Protein AF-A0A925WRN3-F1 (afdb_monomer)

Foldseek 3Di:
DDDPPPQPQAFPVGRPAGFPAAAPPPRGGHHPVQWDADPNGTHGVVVVVVVVVVVVVVVVVPPPDPDDDDDDDDDDDDCPDPPPPDPPVPCPVVVLVVVLVVVLVVLVVVLVVVCVVVCVPPVDDPPVSLVVSLVVSLVSQCVSSVNPPSPVSSVVSVVVSVVVVVVVVVVV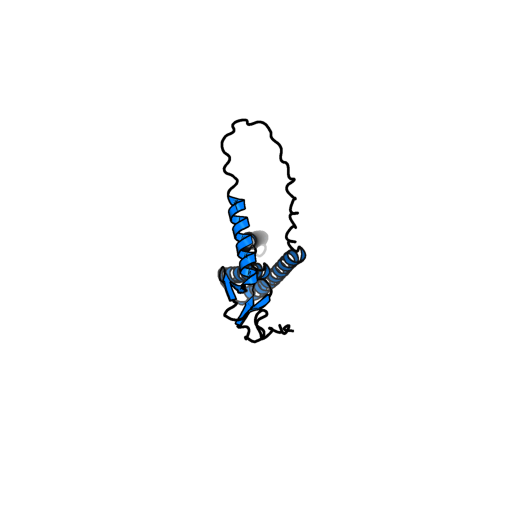VVVVVVVVVVVVVVVVVVVVVVVPPDPPPD

Solvent-accessible surface area (backbone atoms only — not comparable to full-atom values): 12293 Å² total; per-residue (Å²): 135,82,78,80,76,79,72,59,63,34,8,76,90,40,76,94,36,61,34,74,47,55,14,77,82,80,63,50,29,23,23,76,88,42,45,43,77,56,97,89,39,50,28,32,60,74,56,50,56,56,52,51,54,51,53,54,51,53,62,63,63,72,69,79,82,77,83,76,86,89,75,95,74,84,86,81,89,80,86,73,75,77,77,75,71,71,81,68,67,72,72,72,48,62,68,59,56,51,50,52,51,53,52,50,51,52,51,49,53,53,50,53,55,51,45,60,63,48,54,79,73,61,80,65,72,69,66,62,57,54,52,51,52,51,50,53,52,51,52,50,51,48,65,69,52,72,74,69,63,52,68,63,56,49,49,53,51,51,51,49,53,50,52,53,51,51,51,50,51,52,51,52,54,50,52,53,52,51,53,52,52,52,52,52,51,52,51,52,51,53,52,53,52,64,73,64,60,72,89,82,83,125

pLDDT: mean 76.89, std 15.85, range [37.72, 97.81]

Secondary structure (DSSP, 8-state):
--------SB-SS-TTSB--EE-TTT--EE-TTTEEEETTEEEEHHHHHHHHHHHHHHHHHTT----PPP-----------------------HHHHHHHHHHHHHHHHHHHHHHHHHHHHH---HHHHHHHHHHHHHHHHHHHTTTSSHHHHHHHHHHHHHHHHHHHHHHHHHHHHHHHHHHHHHHHHHHHHHHHS-----

Mean predicted aligned error: 17.27 Å

Structure (mmCIF, N/CA/C/O backbone):
data_AF-A0A925WRN3-F1
#
_entry.id   AF-A0A925WRN3-F1
#
loop_
_atom_site.group_PDB
_atom_site.id
_atom_site.type_symbol
_atom_site.label_atom_id
_atom_site.label_alt_id
_atom_site.label_comp_id
_atom_site.label_asym_id
_atom_site.label_entity_id
_atom_site.label_seq_id
_atom_site.pdbx_PDB_ins_code
_atom_site.Cartn_x
_atom_site.Cartn_y
_atom_site.Cartn_z
_atom_site.occupancy
_atom_site.B_iso_or_equiv
_atom_site.auth_seq_id
_atom_site.auth_comp_id
_atom_site.auth_asym_id
_atom_site.auth_atom_id
_atom_site.pdbx_PDB_model_num
ATOM 1 N N . MET A 1 1 ? -15.784 -5.969 -18.719 1.00 37.72 1 MET A N 1
ATOM 2 C CA . MET A 1 1 ? -15.630 -5.908 -20.186 1.00 37.72 1 MET A CA 1
ATOM 3 C C . MET A 1 1 ? -14.166 -6.171 -20.445 1.00 37.72 1 MET A C 1
ATOM 5 O O . MET A 1 1 ? -13.373 -5.240 -20.432 1.00 37.72 1 MET A O 1
ATOM 9 N N . ASP A 1 2 ? -13.817 -7.452 -20.507 1.00 39.94 2 ASP A N 1
ATOM 10 C CA . ASP A 1 2 ? -12.443 -7.896 -20.695 1.00 39.94 2 ASP A CA 1
ATOM 11 C C . ASP A 1 2 ? -12.050 -7.627 -22.144 1.00 39.94 2 ASP A C 1
ATOM 13 O O . ASP A 1 2 ? -12.663 -8.138 -23.083 1.00 39.94 2 ASP A O 1
ATOM 17 N N . THR A 1 3 ? -11.078 -6.741 -22.320 1.00 47.41 3 THR A N 1
ATOM 18 C CA . THR A 1 3 ? -10.452 -6.453 -23.603 1.00 47.41 3 THR A CA 1
ATOM 19 C C . THR A 1 3 ? -9.820 -7.750 -24.096 1.00 47.41 3 THR A C 1
ATOM 21 O O . THR A 1 3 ? -8.867 -8.242 -23.497 1.00 47.41 3 THR A O 1
ATOM 24 N N . LEU A 1 4 ? -10.381 -8.326 -25.159 1.00 44.84 4 LEU A N 1
ATOM 25 C CA . LEU A 1 4 ? -9.799 -9.456 -25.873 1.00 44.84 4 LEU A CA 1
ATOM 26 C C . LEU A 1 4 ? -8.456 -9.000 -26.445 1.00 44.84 4 LEU A C 1
ATOM 28 O O . LEU A 1 4 ? -8.394 -8.376 -27.504 1.00 44.84 4 LEU A O 1
ATOM 32 N N . THR A 1 5 ? -7.381 -9.256 -25.708 1.00 48.84 5 THR A N 1
ATOM 33 C CA . THR A 1 5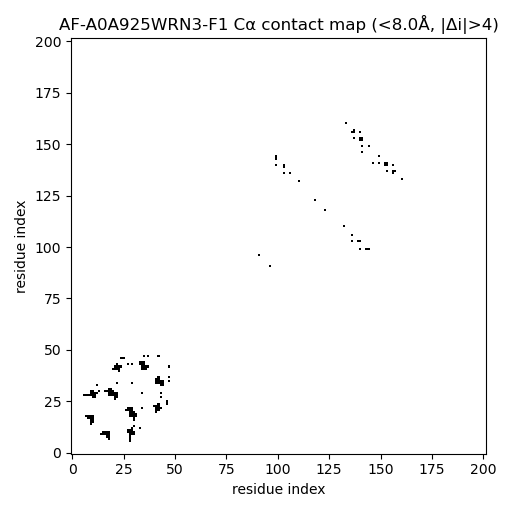 ? -6.022 -9.155 -26.221 1.00 48.84 5 THR A CA 1
ATOM 34 C C . THR A 1 5 ? -5.915 -10.198 -27.323 1.00 48.84 5 THR A C 1
ATOM 36 O O . THR A 1 5 ? -5.851 -11.393 -27.045 1.00 48.84 5 THR A O 1
ATOM 39 N N . THR A 1 6 ? -5.978 -9.767 -28.580 1.00 50.38 6 THR A N 1
ATOM 40 C CA . THR A 1 6 ? -5.707 -10.624 -29.733 1.00 50.38 6 THR A CA 1
ATOM 41 C C . THR A 1 6 ? -4.218 -10.951 -29.710 1.00 50.38 6 THR A C 1
ATOM 43 O O . THR A 1 6 ? -3.407 -10.260 -30.325 1.00 50.38 6 THR A O 1
ATOM 46 N N . THR A 1 7 ? -3.834 -11.951 -28.921 1.00 58.38 7 THR A N 1
ATOM 47 C CA . THR A 1 7 ? -2.486 -12.509 -28.919 1.00 58.38 7 THR A CA 1
ATOM 48 C C . THR A 1 7 ? -2.238 -13.027 -30.328 1.00 58.38 7 THR A C 1
ATOM 50 O O . THR A 1 7 ? -2.878 -13.978 -30.770 1.00 58.38 7 THR A O 1
ATOM 53 N N . SER A 1 8 ? -1.377 -12.345 -31.082 1.00 69.00 8 SER A N 1
ATOM 54 C CA . SER A 1 8 ? -0.982 -12.797 -32.414 1.00 69.00 8 SER A CA 1
ATOM 55 C C . SER A 1 8 ? -0.383 -14.198 -32.286 1.00 69.00 8 SER A C 1
ATOM 57 O O . SER A 1 8 ? 0.626 -14.382 -31.606 1.00 69.00 8 SER A O 1
ATOM 59 N N . GLU A 1 9 ? -1.016 -15.179 -32.932 1.00 86.00 9 GLU A N 1
ATOM 60 C CA . GLU A 1 9 ? -0.704 -16.604 -32.753 1.00 86.00 9 GLU A CA 1
ATOM 61 C C . GLU A 1 9 ? 0.706 -16.977 -33.228 1.00 86.00 9 GLU A C 1
ATOM 63 O O . GLU A 1 9 ? 1.262 -17.974 -32.774 1.00 86.00 9 GLU A O 1
ATOM 68 N N . ASN A 1 10 ? 1.320 -16.158 -34.088 1.00 96.31 10 ASN A N 1
ATOM 69 C CA . ASN A 1 10 ? 2.621 -16.437 -34.687 1.00 96.31 10 ASN A CA 1
ATOM 70 C C . ASN A 1 10 ? 3.701 -15.456 -34.237 1.00 96.31 10 ASN A C 1
ATOM 72 O O . ASN A 1 10 ? 3.437 -14.300 -33.896 1.00 96.31 10 ASN A O 1
ATOM 76 N N . CYS A 1 11 ? 4.946 -15.930 -34.255 1.00 96.31 11 CYS A N 1
ATOM 77 C CA . CYS A 1 11 ? 6.106 -15.127 -33.905 1.00 96.31 11 CYS A CA 1
ATOM 78 C C . CYS A 1 11 ? 6.308 -13.975 -34.899 1.00 96.31 11 CYS A C 1
ATOM 80 O O . CYS A 1 11 ? 6.325 -14.182 -36.109 1.00 96.31 11 CYS A O 1
ATOM 82 N N . ALA A 1 12 ? 6.572 -12.771 -34.384 1.00 95.44 12 ALA A N 1
ATOM 83 C CA . ALA A 1 12 ? 6.790 -11.580 -35.208 1.00 95.44 12 ALA A CA 1
ATOM 84 C C . ALA A 1 12 ? 7.998 -11.703 -36.160 1.00 95.44 12 ALA A C 1
ATOM 86 O O . ALA A 1 12 ? 8.027 -11.074 -37.213 1.00 95.44 12 ALA A O 1
ATOM 87 N N . VAL A 1 13 ? 8.996 -12.514 -35.790 1.00 95.38 13 VAL A N 1
ATOM 88 C CA . VAL A 1 13 ? 10.207 -12.768 -36.593 1.00 95.38 13 VAL A CA 1
ATOM 89 C C . VAL A 1 13 ? 10.036 -13.983 -37.511 1.00 95.38 13 VAL A C 1
ATOM 91 O O . VAL A 1 13 ? 10.631 -14.042 -38.584 1.00 95.38 13 VAL A O 1
ATOM 94 N N . HIS A 1 14 ? 9.222 -14.958 -37.102 1.00 95.94 14 HIS A N 1
ATOM 95 C CA . HIS A 1 14 ? 8.996 -16.204 -37.830 1.00 95.94 14 HIS A CA 1
ATOM 96 C C . HIS A 1 14 ? 7.491 -16.456 -37.966 1.00 95.94 14 HIS A C 1
ATOM 98 O O . HIS A 1 14 ? 6.921 -17.127 -37.102 1.00 95.94 14 HIS A O 1
ATOM 104 N N . PRO A 1 15 ? 6.856 -15.958 -39.044 1.00 94.75 15 PRO A N 1
ATOM 105 C CA . PRO A 1 15 ? 5.417 -16.110 -39.257 1.00 94.75 15 PRO A CA 1
ATOM 106 C C . PRO A 1 15 ? 4.954 -17.571 -39.292 1.00 94.75 15 PRO A C 1
ATOM 108 O O . PRO A 1 15 ? 3.819 -17.857 -38.937 1.00 94.75 15 PRO A O 1
ATOM 111 N N . ASP A 1 16 ? 5.846 -18.494 -39.659 1.00 96.19 16 ASP A N 1
ATOM 112 C CA . ASP A 1 16 ? 5.556 -19.930 -39.753 1.00 96.19 16 ASP A CA 1
ATOM 113 C C . ASP A 1 16 ? 5.662 -20.672 -38.410 1.00 96.19 16 ASP A C 1
ATOM 115 O O . ASP A 1 16 ? 5.505 -21.894 -38.358 1.00 96.19 16 ASP A O 1
ATOM 119 N N . ARG A 1 17 ? 6.000 -19.977 -37.314 1.00 96.38 17 ARG A N 1
ATOM 120 C CA . ARG A 1 17 ? 6.183 -20.590 -35.991 1.00 96.38 17 ARG A CA 1
ATOM 121 C C . ARG A 1 17 ? 5.185 -20.030 -34.982 1.00 96.38 17 ARG A C 1
ATOM 123 O O . ARG A 1 17 ? 5.106 -18.804 -34.849 1.00 96.38 17 ARG A O 1
ATOM 130 N N . PRO A 1 18 ? 4.527 -20.898 -34.190 1.00 95.75 18 PRO A N 1
ATOM 131 C CA . PRO A 1 18 ? 3.613 -20.439 -33.159 1.00 95.75 18 PRO A CA 1
ATOM 132 C C . PRO A 1 18 ? 4.367 -19.645 -32.087 1.00 95.75 18 PRO A C 1
ATOM 134 O O . PRO A 1 18 ? 5.498 -19.976 -31.698 1.00 95.75 18 PRO A O 1
ATOM 137 N N . SER A 1 19 ? 3.731 -18.578 -31.619 1.00 96.25 19 SER A N 1
ATOM 138 C CA . SER A 1 19 ? 4.173 -17.817 -30.459 1.00 96.25 19 SER A CA 1
ATOM 139 C C . SER A 1 19 ? 4.057 -18.686 -29.210 1.00 96.25 19 SER A C 1
ATOM 141 O O . SER A 1 19 ? 3.053 -19.360 -29.000 1.00 96.25 19 SER A O 1
ATOM 143 N N . ALA A 1 20 ? 5.084 -18.662 -28.366 1.00 95.12 20 ALA A N 1
ATOM 144 C CA . ALA A 1 20 ? 5.026 -19.277 -27.041 1.00 95.12 20 ALA A CA 1
ATOM 145 C C . ALA A 1 20 ? 4.818 -18.231 -25.930 1.00 95.12 20 ALA A C 1
ATOM 147 O O . ALA A 1 20 ? 4.806 -18.582 -24.754 1.00 95.12 20 ALA A O 1
ATOM 148 N N . GLY A 1 21 ? 4.694 -16.950 -26.287 1.00 93.25 21 GLY A N 1
ATOM 149 C CA . GLY A 1 21 ? 4.486 -15.849 -25.351 1.00 93.25 21 GLY A CA 1
ATOM 150 C C . GLY A 1 21 ? 4.910 -14.501 -25.929 1.00 93.25 21 GLY A C 1
ATOM 151 O O . GLY A 1 21 ? 5.610 -14.434 -26.943 1.00 93.25 21 GLY A O 1
ATOM 152 N N . ASP A 1 22 ? 4.509 -13.431 -25.250 1.00 95.88 22 ASP A N 1
ATOM 153 C CA . ASP A 1 22 ? 4.811 -12.060 -25.656 1.00 95.88 22 ASP A CA 1
ATOM 154 C C . ASP A 1 22 ? 6.061 -11.531 -24.949 1.00 95.88 22 ASP A C 1
ATOM 156 O O . ASP A 1 22 ? 6.337 -11.834 -23.785 1.00 95.88 22 ASP A O 1
ATOM 160 N N . CYS A 1 23 ? 6.840 -10.716 -25.656 1.00 96.19 23 CYS A N 1
ATOM 161 C CA . CYS A 1 23 ? 7.991 -10.046 -25.073 1.00 96.19 23 CYS A CA 1
ATOM 162 C C . CYS A 1 23 ? 7.541 -9.028 -24.017 1.00 96.19 23 CYS A C 1
ATOM 164 O O . CYS A 1 23 ? 6.808 -8.094 -24.327 1.00 96.19 23 CYS A O 1
ATOM 166 N N . ALA A 1 24 ? 8.075 -9.128 -22.798 1.00 95.69 24 ALA A N 1
ATOM 167 C CA . ALA A 1 24 ? 7.755 -8.207 -21.705 1.00 95.69 24 ALA A CA 1
ATOM 168 C C . ALA A 1 24 ? 8.188 -6.742 -21.945 1.00 95.69 24 ALA A C 1
ATOM 170 O O . ALA A 1 24 ? 7.764 -5.864 -21.201 1.00 95.69 24 ALA A O 1
ATOM 171 N N . GLU A 1 25 ? 9.042 -6.486 -22.943 1.00 95.75 25 GLU A N 1
ATOM 172 C CA . GLU A 1 25 ? 9.567 -5.153 -23.266 1.00 95.75 25 GLU A CA 1
ATOM 173 C C . GLU A 1 25 ? 8.776 -4.478 -24.399 1.00 95.75 25 GLU A C 1
ATOM 175 O O . GLU A 1 25 ? 8.352 -3.337 -24.255 1.00 95.75 25 GLU A O 1
ATOM 180 N N . CYS A 1 26 ? 8.570 -5.167 -25.530 1.00 95.94 26 CYS A N 1
ATOM 181 C CA . CYS A 1 26 ? 7.906 -4.593 -26.710 1.00 95.94 26 CYS A CA 1
ATOM 182 C C . CYS A 1 26 ? 6.486 -5.120 -26.965 1.00 95.94 26 CYS A C 1
ATOM 184 O O . CYS A 1 26 ? 5.817 -4.629 -27.871 1.00 95.94 26 CYS A O 1
ATOM 186 N N . GLY A 1 27 ? 6.036 -6.136 -26.224 1.00 94.75 27 GLY A N 1
ATOM 187 C CA . GLY A 1 27 ? 4.723 -6.767 -26.392 1.00 94.75 27 GLY A CA 1
ATOM 188 C C . GLY A 1 27 ? 4.575 -7.645 -27.639 1.00 94.75 27 GLY A C 1
ATOM 189 O O . GLY A 1 27 ? 3.491 -8.157 -27.885 1.00 94.75 27 GLY A O 1
ATOM 190 N N . GLN A 1 28 ? 5.627 -7.825 -28.445 1.00 95.38 28 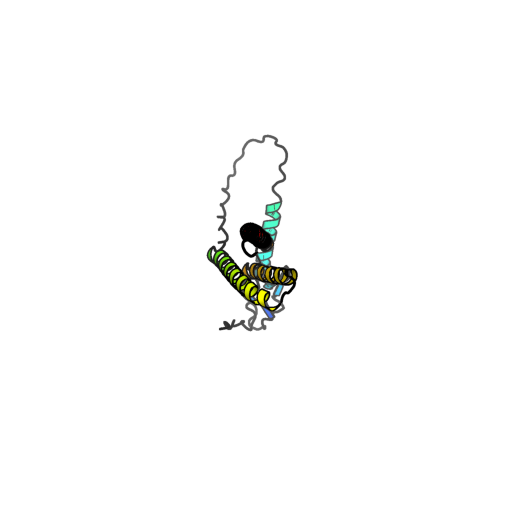GLN A N 1
ATOM 191 C CA . GLN A 1 28 ? 5.541 -8.643 -29.657 1.00 95.38 28 GLN A CA 1
ATOM 192 C C . GLN A 1 28 ? 5.597 -10.149 -29.345 1.00 95.38 28 GLN A C 1
ATOM 194 O O . GLN A 1 28 ? 6.391 -10.555 -28.486 1.00 95.38 28 GLN A O 1
ATOM 199 N N . PRO A 1 29 ? 4.847 -10.985 -30.086 1.00 95.81 29 PRO A N 1
ATOM 200 C CA . PRO A 1 29 ? 4.861 -12.437 -29.928 1.00 95.81 29 PRO A CA 1
ATOM 201 C C . PRO A 1 29 ? 6.202 -13.041 -30.363 1.00 95.81 29 PRO A C 1
ATOM 203 O O . PRO A 1 29 ? 6.739 -12.736 -31.438 1.00 95.81 29 PRO A O 1
ATOM 206 N N . ALA A 1 30 ? 6.737 -13.954 -29.556 1.00 96.44 30 ALA A N 1
ATOM 207 C CA . ALA A 1 30 ? 7.998 -14.638 -29.815 1.00 96.44 30 ALA A CA 1
ATOM 208 C C . ALA A 1 30 ? 7.827 -16.162 -29.720 1.00 96.44 30 ALA A C 1
ATOM 210 O O . ALA A 1 30 ? 7.169 -16.674 -28.821 1.00 96.44 30 ALA A O 1
ATOM 211 N N . CYS A 1 31 ? 8.444 -16.919 -30.628 1.00 97.50 31 CYS A N 1
ATOM 212 C CA . CYS A 1 31 ? 8.524 -18.380 -30.509 1.00 97.50 31 CYS A CA 1
ATOM 213 C C . CYS A 1 31 ? 9.618 -18.792 -29.507 1.00 97.50 31 CYS A C 1
ATOM 215 O O . CYS A 1 31 ? 10.521 -18.004 -29.225 1.00 97.50 31 CYS A O 1
ATOM 217 N N . LEU A 1 32 ? 9.600 -20.044 -29.031 1.00 96.44 32 LEU A N 1
ATOM 218 C CA . LEU A 1 32 ? 10.579 -20.579 -28.062 1.00 96.44 32 LEU A CA 1
ATOM 219 C C . LEU A 1 32 ? 12.051 -20.351 -28.453 1.00 96.44 32 LEU A C 1
ATOM 221 O O . LEU A 1 32 ? 12.892 -20.202 -27.577 1.00 96.44 32 LEU A O 1
ATOM 225 N N . GLY A 1 33 ? 12.370 -20.300 -29.751 1.00 97.00 33 GLY A N 1
ATOM 226 C CA . GLY A 1 33 ? 13.736 -20.043 -30.226 1.00 97.00 33 GLY A CA 1
ATOM 227 C C . GLY A 1 33 ? 14.156 -18.567 -30.214 1.00 97.00 33 GLY A C 1
ATOM 228 O O . GLY A 1 33 ? 15.347 -18.278 -30.175 1.00 97.00 33 GLY A O 1
ATOM 229 N N . CYS A 1 34 ? 13.200 -17.634 -30.248 1.00 97.06 34 CYS A N 1
ATOM 230 C CA . CYS A 1 34 ? 13.465 -16.189 -30.228 1.00 97.06 34 CYS A CA 1
ATOM 231 C C . CYS A 1 34 ? 13.345 -15.576 -28.827 1.00 97.06 34 CYS A C 1
ATOM 233 O O . CYS A 1 34 ? 13.725 -14.417 -28.632 1.00 97.06 34 CYS A O 1
ATOM 235 N N . GLN A 1 35 ? 12.778 -16.320 -27.876 1.00 96.75 35 GLN A N 1
ATOM 236 C CA . GLN A 1 35 ? 12.633 -15.908 -26.488 1.00 96.75 35 GLN A CA 1
ATOM 237 C C . GLN A 1 35 ? 13.928 -16.135 -25.705 1.00 96.75 35 GLN A C 1
ATOM 239 O O . GLN A 1 35 ? 14.600 -17.153 -25.850 1.00 96.75 35 GLN A O 1
ATOM 244 N N . MET A 1 36 ? 14.252 -15.192 -24.828 1.00 96.50 36 MET A N 1
ATOM 245 C CA . MET A 1 36 ? 15.320 -15.307 -23.843 1.00 96.50 36 MET A CA 1
ATOM 246 C C . MET A 1 36 ? 14.814 -14.820 -22.488 1.00 96.50 36 MET A C 1
ATOM 248 O O . MET A 1 36 ? 14.045 -13.861 -22.414 1.00 96.50 36 MET A O 1
ATOM 252 N N . THR A 1 37 ? 15.273 -15.449 -21.409 1.00 96.06 37 THR A N 1
ATOM 253 C CA . THR A 1 37 ? 14.927 -15.029 -20.048 1.00 96.06 37 THR A CA 1
ATOM 254 C C . THR A 1 37 ? 16.003 -14.097 -19.507 1.00 96.06 37 THR A C 1
ATOM 256 O O . THR A 1 37 ? 17.156 -14.499 -19.348 1.00 96.06 37 THR A O 1
ATOM 259 N N . VAL A 1 38 ? 15.633 -12.855 -19.194 1.00 95.38 38 VAL A N 1
ATOM 260 C CA . VAL A 1 38 ? 16.516 -11.866 -18.559 1.00 95.38 38 VAL A CA 1
ATOM 261 C C . VAL A 1 38 ? 15.856 -11.409 -17.264 1.00 95.38 38 VAL A C 1
ATOM 263 O O . VAL A 1 38 ? 14.731 -10.917 -17.283 1.00 95.38 38 VAL A O 1
ATOM 266 N N . ALA A 1 39 ? 16.531 -11.616 -16.128 1.00 92.31 39 ALA A N 1
ATOM 267 C CA . ALA A 1 39 ? 16.006 -11.292 -14.794 1.00 92.31 39 ALA A CA 1
ATOM 268 C C . ALA A 1 39 ? 14.597 -11.874 -14.518 1.00 92.31 39 ALA A C 1
ATOM 270 O O . ALA A 1 39 ? 13.732 -11.210 -13.954 1.00 92.31 39 ALA A O 1
ATOM 271 N N . GLY A 1 40 ? 14.349 -13.112 -14.963 1.00 93.12 40 GLY A N 1
ATOM 272 C CA . GLY A 1 40 ? 13.065 -13.802 -14.779 1.00 93.12 40 GLY A CA 1
ATOM 273 C C . GLY A 1 40 ? 11.934 -13.344 -15.708 1.00 93.12 40 GLY A C 1
ATOM 274 O O . GLY A 1 40 ? 10.828 -13.864 -15.598 1.00 93.12 40 GLY A O 1
ATOM 275 N N . LYS A 1 41 ? 12.188 -12.407 -16.632 1.00 95.06 41 LYS A N 1
ATOM 276 C CA . LYS A 1 41 ? 11.217 -11.960 -17.641 1.00 95.06 41 LYS A CA 1
ATOM 277 C C . LYS A 1 41 ? 11.563 -12.518 -19.018 1.00 95.06 41 LYS A C 1
ATOM 279 O O . LYS A 1 41 ? 12.729 -12.524 -19.412 1.00 95.06 41 LYS A O 1
ATOM 284 N N . THR A 1 42 ? 10.541 -12.933 -19.758 1.00 96.44 42 THR A N 1
ATOM 285 C CA . THR A 1 42 ? 10.665 -13.376 -21.150 1.00 96.44 42 THR A CA 1
ATOM 286 C C . THR A 1 42 ? 10.767 -12.170 -22.081 1.00 96.44 42 THR A C 1
ATOM 288 O O . THR A 1 42 ? 9.876 -11.321 -22.121 1.00 96.44 42 THR A O 1
ATOM 291 N N . VAL A 1 43 ? 11.852 -12.082 -22.846 1.00 97.81 43 VAL A N 1
ATOM 292 C CA . VAL A 1 43 ? 12.108 -11.000 -23.806 1.00 97.81 43 VAL A CA 1
ATOM 293 C C . VAL A 1 43 ? 12.525 -11.558 -25.166 1.00 97.81 43 VAL A C 1
ATOM 295 O O . VAL A 1 43 ? 13.114 -12.633 -25.246 1.00 97.81 43 VAL A O 1
ATOM 298 N N . CYS A 1 44 ? 12.218 -10.848 -26.254 1.00 97.31 44 CYS A N 1
ATOM 299 C CA . CYS A 1 44 ? 12.661 -11.239 -27.589 1.00 97.31 44 CYS A CA 1
ATOM 300 C C . CYS A 1 44 ? 14.137 -10.871 -27.812 1.00 97.31 44 CYS A C 1
ATOM 302 O O . CYS A 1 44 ? 14.670 -9.939 -27.203 1.00 97.31 44 CYS A O 1
ATOM 304 N N . GLN A 1 45 ? 14.803 -11.588 -28.717 1.00 95.81 45 GLN A N 1
ATOM 305 C CA . GLN A 1 45 ? 16.228 -11.410 -29.011 1.00 95.81 45 GLN A CA 1
ATOM 306 C C . GLN A 1 45 ? 16.618 -9.965 -29.386 1.00 95.81 45 GLN A C 1
ATOM 308 O O . GLN A 1 45 ? 17.693 -9.507 -28.997 1.00 95.81 45 GLN A O 1
ATOM 313 N N . SER A 1 46 ? 15.757 -9.227 -30.095 1.00 94.56 46 SER A N 1
ATOM 314 C CA . SER A 1 46 ? 16.016 -7.822 -30.447 1.00 94.56 46 SER A CA 1
ATOM 315 C C . SER A 1 46 ? 16.034 -6.914 -29.210 1.00 94.56 46 SER A C 1
ATOM 317 O O . SER A 1 46 ? 16.938 -6.090 -29.064 1.00 94.56 46 SER A O 1
ATOM 319 N N . CYS A 1 47 ? 15.109 -7.113 -28.268 1.00 97.38 47 CYS A N 1
ATOM 320 C CA . CYS A 1 47 ? 15.079 -6.373 -27.004 1.00 97.38 47 CYS A CA 1
ATOM 321 C C . CYS A 1 47 ? 16.246 -6.736 -26.076 1.00 97.38 47 CYS A C 1
ATOM 323 O O . CYS A 1 47 ? 16.721 -5.872 -25.340 1.00 97.38 47 CYS A O 1
ATOM 325 N N . VAL A 1 48 ? 16.772 -7.965 -26.130 1.00 96.88 48 VAL A N 1
ATOM 326 C CA . VAL A 1 48 ? 17.943 -8.365 -25.324 1.00 96.88 48 VAL A CA 1
ATOM 327 C C . VAL A 1 48 ? 19.164 -7.498 -25.633 1.00 96.88 48 VAL A C 1
ATOM 329 O O . VAL A 1 48 ? 19.868 -7.092 -24.709 1.00 96.88 48 VAL A O 1
ATOM 332 N N . ALA A 1 49 ? 19.415 -7.184 -26.907 1.00 92.12 49 ALA A N 1
ATOM 333 C CA . ALA A 1 49 ? 20.532 -6.321 -27.293 1.00 92.12 49 ALA A CA 1
ATOM 334 C C . ALA A 1 49 ? 20.381 -4.905 -26.709 1.00 92.12 49 ALA A C 1
ATOM 336 O O . ALA A 1 49 ? 21.333 -4.369 -26.141 1.00 92.12 49 ALA A O 1
ATOM 337 N N . ALA A 1 50 ? 19.170 -4.342 -26.765 1.00 94.12 50 ALA A N 1
ATOM 338 C CA . ALA A 1 50 ? 18.867 -3.037 -26.180 1.00 94.12 50 ALA A CA 1
ATOM 339 C C . ALA A 1 50 ? 19.022 -3.036 -24.648 1.00 94.12 50 ALA A C 1
ATOM 341 O O . ALA A 1 50 ? 19.621 -2.119 -24.088 1.00 94.12 50 ALA A O 1
ATOM 342 N N . ILE A 1 51 ? 18.548 -4.085 -23.965 1.00 95.19 51 ILE A N 1
ATOM 343 C CA . ILE A 1 51 ? 18.707 -4.238 -22.511 1.00 95.19 51 ILE A CA 1
ATOM 344 C C . ILE A 1 51 ? 20.192 -4.318 -22.139 1.00 95.19 51 ILE A C 1
ATOM 346 O O . ILE A 1 51 ? 20.632 -3.598 -21.244 1.00 95.19 51 ILE A O 1
ATOM 350 N N . ARG A 1 52 ? 20.986 -5.135 -22.845 1.00 95.12 52 ARG A N 1
ATOM 351 C CA . ARG A 1 52 ? 22.434 -5.256 -2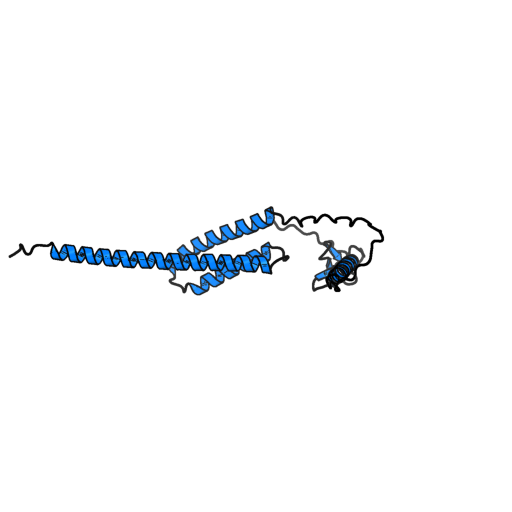2.598 1.00 95.12 52 ARG A CA 1
ATOM 352 C C . ARG A 1 52 ? 23.168 -3.933 -22.798 1.00 95.12 52 ARG A C 1
ATOM 354 O O . ARG A 1 52 ? 24.038 -3.613 -21.995 1.00 95.12 52 ARG A O 1
ATOM 361 N N . ALA A 1 53 ? 22.806 -3.159 -23.822 1.00 92.44 53 ALA A N 1
ATOM 362 C CA . ALA A 1 53 ? 23.401 -1.848 -24.065 1.00 92.44 53 ALA A CA 1
ATOM 363 C C . ALA A 1 53 ? 23.115 -0.859 -22.920 1.00 92.44 53 ALA A C 1
ATOM 365 O O . ALA A 1 53 ? 24.022 -0.150 -22.491 1.00 92.44 53 ALA A O 1
ATOM 366 N N . ARG A 1 54 ? 21.886 -0.852 -22.380 1.00 92.75 54 ARG A N 1
ATOM 367 C CA . ARG A 1 54 ? 21.520 -0.003 -21.231 1.00 92.75 54 ARG A CA 1
ATOM 368 C C . ARG A 1 54 ? 22.291 -0.380 -19.969 1.00 92.75 54 ARG A C 1
ATOM 370 O O . ARG A 1 54 ? 22.922 0.484 -19.372 1.00 92.75 54 ARG A O 1
ATOM 377 N N . VAL A 1 55 ? 22.325 -1.670 -19.632 1.00 91.81 55 VAL A N 1
ATOM 378 C CA . VAL A 1 55 ? 23.050 -2.167 -18.449 1.00 91.81 55 VAL A CA 1
ATOM 379 C C . VAL A 1 55 ? 24.552 -1.881 -18.557 1.00 91.81 55 VAL A C 1
ATOM 381 O O . VAL A 1 55 ? 25.172 -1.445 -17.591 1.00 91.81 55 VAL A O 1
ATOM 384 N N . ALA A 1 56 ? 25.145 -2.069 -19.740 1.00 89.25 56 ALA A N 1
ATOM 385 C CA . ALA A 1 56 ? 26.549 -1.730 -19.969 1.00 89.25 56 ALA A CA 1
ATOM 386 C C . ALA A 1 56 ? 26.817 -0.219 -19.818 1.00 89.25 56 ALA A C 1
ATOM 388 O O . ALA A 1 56 ? 27.858 0.169 -19.290 1.00 89.25 56 ALA A O 1
ATOM 389 N N . GLY A 1 57 ? 25.884 0.638 -20.245 1.00 85.19 57 GLY A N 1
ATOM 390 C CA . GLY A 1 57 ? 25.967 2.086 -20.037 1.00 85.19 57 GLY A CA 1
ATOM 391 C C . GLY A 1 57 ? 25.931 2.478 -18.557 1.00 85.19 57 GLY A C 1
ATOM 392 O O . GLY A 1 57 ? 26.753 3.279 -18.116 1.00 85.19 57 GLY A O 1
ATOM 393 N N . GLU A 1 58 ? 25.036 1.869 -17.778 1.00 86.06 58 GLU A N 1
ATOM 394 C CA . GLU A 1 58 ? 24.900 2.121 -16.336 1.00 86.06 58 GLU A CA 1
ATOM 395 C C . GLU A 1 58 ? 26.140 1.673 -15.548 1.00 86.06 58 GLU A C 1
ATOM 397 O O . GLU A 1 58 ? 26.640 2.418 -14.706 1.00 86.06 58 GLU A O 1
ATOM 402 N N . MET A 1 59 ? 26.697 0.499 -15.865 1.00 76.25 59 MET A N 1
ATOM 403 C CA . MET A 1 59 ? 27.910 -0.003 -15.204 1.00 76.25 59 MET A CA 1
ATOM 404 C C . MET A 1 59 ? 29.128 0.902 -15.444 1.00 76.25 59 MET A C 1
ATOM 406 O O . MET A 1 59 ? 29.924 1.124 -14.531 1.00 76.25 59 MET A O 1
ATOM 410 N N . ASN A 1 60 ? 29.254 1.473 -16.645 1.00 78.69 60 ASN A N 1
ATOM 411 C CA . ASN A 1 60 ? 30.331 2.414 -16.956 1.00 78.69 60 ASN A CA 1
ATOM 412 C C . ASN A 1 60 ? 30.127 3.783 -16.285 1.00 78.69 60 ASN A C 1
ATOM 414 O O . ASN A 1 60 ? 31.102 4.423 -15.890 1.00 78.69 60 ASN A O 1
ATOM 418 N N . ALA A 1 61 ? 28.878 4.223 -16.106 1.00 68.88 61 ALA A N 1
ATOM 419 C CA . ALA A 1 61 ? 28.567 5.499 -15.463 1.00 68.88 61 ALA A CA 1
ATOM 420 C C . ALA A 1 61 ? 28.865 5.501 -13.950 1.00 68.88 61 ALA A C 1
ATOM 422 O O . ALA A 1 61 ? 29.218 6.540 -13.396 1.00 68.88 61 ALA A O 1
ATOM 423 N N . SER A 1 62 ? 28.793 4.349 -13.275 1.00 66.81 62 SER A N 1
ATOM 424 C CA . SER A 1 62 ? 29.025 4.256 -11.824 1.00 66.81 62 SER A CA 1
ATOM 425 C C . SER A 1 62 ? 30.497 4.207 -11.384 1.00 66.81 62 SER A C 1
ATOM 427 O O . SER A 1 62 ? 30.754 4.134 -10.186 1.00 66.81 62 SER A O 1
ATOM 429 N N . THR A 1 63 ? 31.477 4.283 -12.295 1.00 58.28 63 THR A N 1
ATOM 430 C CA . THR A 1 63 ? 32.911 4.187 -11.928 1.00 58.28 63 THR A CA 1
ATOM 431 C C . THR A 1 63 ? 33.605 5.550 -11.731 1.00 58.28 63 THR A C 1
ATOM 433 O O . THR A 1 63 ? 34.769 5.600 -11.346 1.00 58.28 63 THR A O 1
ATOM 436 N N . VAL A 1 64 ? 32.917 6.686 -11.900 1.00 57.12 64 VAL A N 1
ATOM 437 C CA . VAL A 1 64 ? 33.540 8.022 -11.771 1.00 57.12 64 VAL A CA 1
ATOM 438 C C . VAL A 1 64 ? 33.038 8.770 -10.535 1.00 57.12 64 VAL A C 1
ATOM 440 O O . VAL A 1 64 ? 32.306 9.748 -10.636 1.00 57.12 64 VAL A O 1
ATOM 443 N N . THR A 1 65 ? 33.437 8.325 -9.342 1.00 51.81 65 THR A N 1
ATOM 444 C CA . THR A 1 65 ? 33.579 9.214 -8.164 1.00 51.81 65 THR A CA 1
ATOM 445 C C . THR A 1 65 ? 34.599 8.650 -7.167 1.00 51.81 65 THR A C 1
ATOM 447 O O . THR A 1 65 ? 34.343 8.510 -5.977 1.00 51.81 65 THR A O 1
ATOM 450 N N . GLY A 1 66 ? 35.778 8.281 -7.667 1.00 50.81 66 GLY A N 1
ATOM 451 C CA . GLY A 1 66 ? 36.986 8.215 -6.849 1.00 50.81 66 GLY A CA 1
ATOM 452 C C . GLY A 1 66 ? 37.814 9.447 -7.172 1.00 50.81 66 GLY A C 1
ATOM 453 O O . GLY A 1 66 ? 38.486 9.462 -8.195 1.00 50.81 66 GLY A O 1
ATOM 454 N N . GLU A 1 67 ? 37.700 10.492 -6.361 1.00 53.62 67 GLU A N 1
ATOM 455 C CA . GLU A 1 67 ? 38.504 11.710 -6.465 1.00 53.62 67 GLU A CA 1
ATOM 456 C C . GLU A 1 67 ? 39.949 11.412 -6.017 1.00 53.62 67 GLU A C 1
ATOM 458 O O . GLU A 1 67 ? 40.156 11.075 -4.848 1.00 53.62 67 GLU A O 1
ATOM 463 N N . PRO A 1 68 ? 40.966 11.476 -6.901 1.00 64.00 68 PRO A N 1
ATOM 464 C CA . PRO A 1 68 ? 42.358 11.489 -6.470 1.00 64.00 68 PRO A CA 1
ATOM 465 C C . PRO A 1 68 ? 42.730 12.893 -5.948 1.00 64.00 68 PRO A C 1
ATOM 467 O O . PRO A 1 68 ? 42.285 13.891 -6.520 1.00 64.00 68 PRO A O 1
ATOM 470 N N . PRO A 1 69 ? 43.551 13.003 -4.884 1.00 63.16 69 PRO A N 1
ATOM 471 C CA . PRO A 1 69 ? 43.928 14.289 -4.305 1.00 63.16 69 PRO A CA 1
ATOM 472 C C . PRO A 1 69 ? 44.670 15.180 -5.323 1.00 63.16 69 PRO A C 1
ATOM 474 O O . PRO A 1 69 ? 45.435 14.675 -6.150 1.00 63.16 69 PRO A O 1
ATOM 477 N N . PRO A 1 70 ? 44.450 16.506 -5.275 1.00 58.25 70 PRO A N 1
ATOM 478 C CA . PRO A 1 70 ? 44.730 17.415 -6.381 1.00 58.25 70 PRO A CA 1
ATOM 479 C C . PRO A 1 70 ? 46.226 17.686 -6.577 1.00 58.25 70 PRO A C 1
ATOM 481 O O . PRO A 1 70 ? 46.923 18.104 -5.653 1.00 58.25 70 PRO A O 1
ATOM 484 N N . ALA A 1 71 ? 46.686 17.569 -7.825 1.00 63.00 71 ALA A N 1
ATOM 485 C CA . ALA A 1 71 ? 47.864 18.275 -8.322 1.00 63.00 71 ALA A CA 1
ATOM 486 C C . ALA A 1 71 ? 47.436 19.196 -9.484 1.00 63.00 71 ALA A C 1
ATOM 488 O O . ALA A 1 71 ? 46.683 18.760 -10.359 1.00 63.00 71 ALA A O 1
ATOM 489 N N . PRO A 1 72 ? 47.869 20.471 -9.500 1.00 66.88 72 PRO A N 1
ATOM 490 C CA . PRO A 1 72 ? 47.384 21.461 -10.451 1.00 66.88 72 PRO A CA 1
ATOM 491 C C . PRO A 1 72 ? 48.014 21.223 -11.824 1.00 66.88 72 PRO A C 1
ATOM 493 O O . PRO A 1 72 ? 49.206 21.458 -12.017 1.00 66.88 72 PRO A O 1
ATOM 496 N N . VAL A 1 73 ? 47.208 20.787 -12.792 1.00 60.16 73 VAL A N 1
ATOM 497 C CA . VAL A 1 73 ? 47.605 20.759 -14.203 1.00 60.16 73 VAL A CA 1
ATOM 498 C C . VAL A 1 73 ? 46.701 21.696 -14.987 1.00 60.16 73 VAL A C 1
ATOM 500 O O . VAL A 1 73 ? 45.474 21.615 -14.958 1.00 60.16 73 VAL A O 1
ATOM 503 N N . LEU A 1 74 ? 47.366 22.637 -15.644 1.00 57.78 74 LEU A N 1
ATOM 504 C CA . LEU A 1 74 ? 46.796 23.705 -16.436 1.00 57.78 74 LEU A CA 1
ATOM 505 C C . LEU A 1 74 ? 46.120 23.152 -17.698 1.00 57.78 74 LEU A C 1
ATOM 507 O O . LEU A 1 74 ? 46.720 22.401 -18.457 1.00 57.78 74 LEU A O 1
ATOM 511 N N . LEU A 1 75 ? 44.870 23.581 -17.887 1.00 60.41 75 LEU A N 1
ATOM 512 C CA . LEU A 1 75 ? 44.155 23.826 -19.144 1.00 60.41 75 LEU A CA 1
ATOM 513 C C . LEU A 1 75 ? 44.764 23.242 -20.437 1.00 60.41 75 LEU A C 1
ATOM 515 O O . LEU A 1 75 ? 45.707 23.803 -20.988 1.00 60.41 75 LEU A O 1
ATOM 519 N N . GLN A 1 76 ? 44.066 22.277 -21.045 1.00 48.47 76 GLN A N 1
ATOM 520 C CA . GLN A 1 76 ? 43.916 22.250 -22.505 1.00 48.47 76 GLN A CA 1
ATOM 521 C C . GLN A 1 76 ? 42.589 21.599 -22.938 1.00 48.47 76 GLN A C 1
ATOM 523 O O . GLN A 1 76 ? 42.460 20.397 -23.121 1.00 48.47 76 GLN A O 1
ATOM 528 N N . SER A 1 77 ? 41.582 22.470 -23.035 1.00 56.50 77 SER A N 1
ATOM 529 C CA . SER A 1 77 ? 40.576 22.579 -24.100 1.00 56.50 77 SER A CA 1
ATOM 530 C C . SER A 1 77 ? 40.288 21.339 -24.960 1.00 56.50 77 SER A C 1
ATOM 532 O O . SER A 1 77 ? 40.988 21.133 -25.941 1.00 56.50 77 SER A O 1
ATOM 534 N N . GLN A 1 78 ? 39.184 20.629 -24.678 1.00 47.94 78 GLN A N 1
ATOM 535 C CA . GLN A 1 78 ? 38.206 20.172 -25.686 1.00 47.94 78 GLN A CA 1
ATOM 536 C C . GLN A 1 78 ? 36.822 20.043 -25.034 1.00 47.94 78 GLN A C 1
ATOM 538 O O . GLN A 1 78 ? 36.370 18.982 -24.611 1.00 47.94 78 GLN A O 1
ATOM 543 N N . MET A 1 79 ? 36.157 21.188 -24.930 1.00 47.62 79 MET A N 1
ATOM 544 C CA . MET A 1 79 ? 34.797 21.328 -24.431 1.00 47.62 79 MET A CA 1
ATOM 545 C C . MET A 1 79 ? 33.821 20.908 -25.544 1.00 47.62 79 MET A C 1
ATOM 547 O O . MET A 1 79 ? 33.279 21.745 -26.258 1.00 47.62 79 MET A O 1
ATOM 551 N N . SER A 1 80 ? 33.623 19.601 -25.732 1.00 52.84 80 SER A N 1
ATOM 552 C CA . SER A 1 80 ? 32.404 19.116 -26.388 1.00 52.84 80 SER A CA 1
ATOM 553 C C . SER A 1 80 ? 31.311 19.187 -25.336 1.00 52.84 80 SER A C 1
ATOM 555 O O . SER A 1 80 ? 31.348 18.440 -24.359 1.00 52.84 80 SER A O 1
ATOM 557 N N . ALA A 1 81 ? 30.415 20.163 -25.481 1.00 56.25 81 ALA A N 1
ATOM 558 C CA . ALA A 1 81 ? 29.322 20.394 -24.552 1.00 56.25 81 ALA A CA 1
ATOM 559 C C . ALA A 1 81 ? 28.615 19.061 -24.249 1.00 56.25 81 ALA A C 1
ATOM 561 O O . ALA A 1 81 ? 28.184 18.392 -25.197 1.00 56.25 81 ALA A O 1
ATOM 562 N N . PRO A 1 82 ? 28.497 18.648 -22.970 1.00 56.03 82 PRO A N 1
ATOM 563 C CA . PRO A 1 82 ? 27.630 17.537 -22.634 1.00 56.03 82 PRO A CA 1
ATOM 564 C C . PRO A 1 82 ? 26.254 17.929 -23.152 1.00 56.03 82 PRO A C 1
ATOM 566 O O . PRO A 1 82 ? 25.682 18.936 -22.731 1.00 56.03 82 PRO A O 1
ATOM 569 N N . THR A 1 83 ? 25.756 17.177 -24.134 1.00 59.16 83 THR A N 1
ATOM 570 C CA . THR A 1 83 ? 24.350 17.258 -24.502 1.00 59.16 83 THR A CA 1
ATOM 571 C C . THR A 1 83 ? 23.624 16.898 -23.224 1.00 59.16 83 THR A C 1
ATOM 573 O O . THR A 1 83 ? 23.657 15.745 -22.800 1.00 59.16 83 THR A O 1
ATOM 576 N N . LEU A 1 84 ? 23.087 17.917 -22.553 1.00 48.31 84 LEU A N 1
ATOM 577 C CA . LEU A 1 84 ? 22.193 17.758 -21.427 1.00 48.31 84 LEU A CA 1
ATOM 578 C C . LEU A 1 84 ? 21.055 16.912 -21.970 1.00 48.31 84 LEU A C 1
ATOM 580 O O . LEU A 1 84 ? 20.173 17.424 -22.655 1.00 48.31 84 LEU A O 1
ATOM 584 N N . ILE A 1 85 ? 21.131 15.603 -21.737 1.00 52.12 85 ILE A N 1
ATOM 585 C CA . ILE A 1 85 ? 19.984 14.731 -21.873 1.00 52.12 85 ILE A CA 1
ATOM 586 C C . ILE A 1 85 ? 18.993 15.380 -20.916 1.00 52.12 85 ILE A C 1
ATOM 588 O O . ILE A 1 85 ? 19.291 15.442 -19.716 1.00 52.12 85 ILE A O 1
ATOM 592 N N . PRO A 1 86 ? 17.900 15.985 -21.416 1.00 48.72 86 PRO A N 1
ATOM 593 C CA . PRO A 1 86 ? 16.898 16.506 -20.519 1.00 48.72 86 PRO A CA 1
ATOM 594 C C . PRO A 1 86 ? 16.559 15.335 -19.611 1.00 48.72 86 PRO A C 1
ATOM 596 O O . PRO A 1 86 ? 16.278 14.240 -20.105 1.00 48.72 86 PRO A O 1
ATOM 599 N N . LEU A 1 87 ? 16.638 15.542 -18.295 1.00 43.47 87 LEU A N 1
ATOM 600 C CA . LEU A 1 87 ? 15.862 14.724 -17.386 1.00 43.47 87 LEU A CA 1
ATOM 601 C C . LEU A 1 87 ? 14.427 14.946 -17.852 1.00 43.47 87 LEU A C 1
ATOM 603 O O . LEU A 1 87 ? 13.750 15.882 -17.425 1.00 43.47 87 LEU A O 1
ATOM 607 N N . THR A 1 88 ? 13.987 14.126 -18.802 1.00 43.88 88 THR A N 1
ATOM 608 C CA . THR A 1 88 ? 12.597 13.796 -18.972 1.00 43.88 88 THR A CA 1
ATOM 609 C C . THR A 1 88 ? 12.277 13.192 -17.632 1.00 43.88 88 THR A C 1
ATOM 611 O O . THR A 1 88 ? 12.571 12.033 -17.357 1.00 43.88 88 THR A O 1
ATOM 614 N N . SER A 1 89 ? 11.820 14.068 -16.735 1.00 47.44 89 SER A N 1
ATOM 615 C CA . SER A 1 89 ? 11.019 13.721 -15.588 1.00 47.44 89 SER A CA 1
ATOM 616 C C . SER A 1 89 ? 10.147 12.596 -16.092 1.00 47.44 89 SER A C 1
ATOM 618 O O . SER A 1 89 ? 9.268 12.818 -16.925 1.00 47.44 89 SER A O 1
ATOM 620 N N . THR A 1 90 ? 10.507 11.363 -15.725 1.00 48.88 90 THR A N 1
ATOM 621 C CA . THR A 1 90 ? 9.653 10.209 -15.919 1.00 48.88 90 THR A CA 1
ATOM 622 C C . THR A 1 90 ? 8.384 10.698 -15.301 1.00 48.88 90 THR A C 1
ATOM 624 O O . THR A 1 90 ? 8.395 10.968 -14.099 1.00 48.88 90 THR A O 1
ATOM 627 N N . ALA A 1 91 ? 7.417 11.037 -16.155 1.00 48.19 91 ALA A N 1
ATOM 628 C CA . ALA A 1 91 ? 6.239 11.762 -15.765 1.00 48.19 91 ALA A CA 1
ATOM 629 C C . ALA A 1 91 ? 5.634 10.868 -14.707 1.00 48.19 91 ALA A C 1
ATOM 631 O O . ALA A 1 91 ? 5.077 9.813 -15.013 1.00 48.19 91 ALA A O 1
ATOM 632 N N . LEU A 1 92 ? 5.901 11.226 -13.454 1.00 46.97 92 LEU A N 1
ATOM 633 C CA . LEU A 1 92 ? 5.389 10.572 -12.285 1.00 46.97 92 LEU A CA 1
ATOM 634 C C . LEU A 1 92 ? 3.948 10.994 -12.396 1.00 46.97 92 LEU A C 1
ATOM 636 O O . LEU A 1 92 ? 3.624 12.110 -12.004 1.00 46.97 92 LEU A O 1
ATOM 640 N N . GLY A 1 93 ? 3.185 10.232 -13.184 1.00 51.94 93 GLY A N 1
ATOM 641 C CA . GLY A 1 93 ? 1.936 10.689 -13.750 1.00 51.94 93 GLY A CA 1
ATOM 642 C C . GLY A 1 93 ? 1.108 11.093 -12.563 1.00 51.94 93 GLY A C 1
ATOM 643 O O . GLY A 1 93 ? 0.681 10.225 -11.805 1.00 51.94 93 GLY A O 1
ATOM 644 N N . ILE A 1 94 ? 0.980 12.401 -12.342 1.00 61.16 94 ILE A N 1
ATOM 645 C CA . ILE A 1 94 ? 0.396 12.925 -11.110 1.00 61.16 94 ILE A CA 1
ATOM 646 C C . ILE A 1 94 ? -1.015 12.343 -10.986 1.00 61.16 94 ILE A C 1
ATOM 648 O O . ILE A 1 94 ? -1.432 11.995 -9.891 1.00 61.16 94 ILE A O 1
ATOM 652 N N . GLY A 1 95 ? -1.673 12.082 -12.124 1.00 61.81 95 GLY A N 1
ATOM 653 C CA . GLY A 1 95 ? -2.934 11.348 -12.214 1.00 61.81 95 GLY A CA 1
ATOM 654 C C . GLY A 1 95 ? -2.919 9.929 -11.626 1.00 61.81 95 GLY A C 1
ATOM 655 O O . GLY A 1 95 ? -3.877 9.560 -10.957 1.00 61.81 95 GLY A O 1
ATOM 656 N N . ASN A 1 96 ? -1.846 9.150 -11.783 1.00 67.81 96 ASN A N 1
ATOM 657 C CA . ASN A 1 96 ? -1.761 7.790 -11.232 1.00 67.81 96 ASN A CA 1
ATOM 658 C C . ASN A 1 96 ? -1.489 7.802 -9.723 1.00 67.81 96 ASN A C 1
ATOM 660 O O . ASN A 1 96 ? -2.055 6.993 -8.989 1.00 67.81 96 ASN A O 1
ATOM 664 N N . VAL A 1 97 ? -0.670 8.745 -9.244 1.00 68.94 97 VAL A N 1
ATOM 665 C CA . VAL A 1 97 ? -0.407 8.907 -7.805 1.00 68.94 97 VAL A CA 1
ATOM 666 C C . VAL A 1 97 ? -1.659 9.415 -7.088 1.00 68.94 97 VAL A C 1
ATOM 668 O O . VAL A 1 97 ? -2.043 8.849 -6.067 1.00 68.94 97 VAL A O 1
ATOM 671 N N . LEU A 1 98 ? -2.343 10.422 -7.647 1.00 75.81 98 LEU A N 1
ATOM 672 C CA . LEU A 1 98 ? -3.608 10.922 -7.097 1.00 75.81 98 LEU A CA 1
ATOM 673 C C . LEU A 1 98 ? -4.701 9.850 -7.128 1.00 75.81 98 LEU A C 1
ATOM 675 O O . LEU A 1 98 ? -5.446 9.714 -6.160 1.00 75.81 98 LEU A O 1
ATOM 679 N N . GLY A 1 99 ? -4.773 9.072 -8.213 1.00 76.19 99 GLY A N 1
ATOM 680 C CA . GLY A 1 99 ? -5.711 7.960 -8.343 1.00 76.19 99 GLY A CA 1
ATOM 681 C C . GLY A 1 99 ? -5.499 6.904 -7.260 1.00 76.19 99 GLY A C 1
ATOM 682 O O . GLY A 1 99 ? -6.456 6.511 -6.594 1.00 76.19 99 GLY A O 1
ATOM 683 N N . GLY A 1 100 ? -4.245 6.505 -7.021 1.00 70.19 100 GLY A N 1
ATOM 684 C CA . GLY A 1 100 ? -3.895 5.565 -5.953 1.00 70.19 100 GLY A CA 1
ATOM 685 C C . GLY A 1 100 ? -4.210 6.101 -4.554 1.00 70.19 100 GLY A C 1
ATOM 686 O O . GLY A 1 100 ? -4.765 5.377 -3.727 1.00 70.19 100 GLY A O 1
ATOM 687 N N . LEU A 1 101 ? -3.921 7.381 -4.299 1.00 74.19 101 LEU A N 1
ATOM 688 C CA . LEU A 1 101 ? -4.190 8.017 -3.008 1.00 74.19 101 LEU A CA 1
ATOM 689 C C . LEU A 1 101 ? -5.698 8.131 -2.730 1.00 74.19 101 LEU A C 1
ATOM 691 O O . LEU A 1 101 ? -6.148 7.834 -1.624 1.00 74.19 101 LEU A O 1
ATOM 695 N N . GLY A 1 102 ? -6.486 8.500 -3.746 1.00 77.94 102 GLY A N 1
ATOM 696 C CA . GLY A 1 102 ? -7.943 8.595 -3.647 1.00 77.94 102 GLY A CA 1
ATOM 697 C C . GLY A 1 102 ? -8.607 7.243 -3.377 1.00 77.94 102 GLY A C 1
ATOM 698 O O . GLY A 1 102 ? -9.466 7.139 -2.499 1.00 77.94 102 GLY A O 1
ATOM 699 N N . LEU A 1 103 ? -8.164 6.188 -4.068 1.00 76.00 103 LEU A N 1
ATOM 700 C CA . LEU A 1 103 ? -8.638 4.819 -3.835 1.00 76.00 103 LEU A CA 1
ATOM 701 C C . LEU A 1 103 ? -8.272 4.320 -2.432 1.00 76.00 103 LEU A C 1
ATOM 703 O O . LEU A 1 103 ? -9.111 3.722 -1.759 1.00 76.00 103 LEU A O 1
ATOM 707 N N . GLY A 1 104 ? -7.053 4.615 -1.968 1.00 71.50 104 GLY A N 1
ATOM 708 C CA . GLY A 1 104 ? -6.615 4.297 -0.608 1.00 71.50 104 GLY A CA 1
ATOM 709 C C . GLY A 1 104 ? -7.459 4.991 0.464 1.00 71.50 104 GLY A C 1
ATOM 710 O O . GLY A 1 104 ? -7.845 4.360 1.446 1.00 71.50 104 GLY A O 1
ATOM 711 N N . PHE A 1 105 ? -7.809 6.263 0.259 1.00 77.56 105 PHE A N 1
ATOM 712 C CA . PHE A 1 105 ? -8.632 7.023 1.202 1.00 77.56 105 PHE A CA 1
ATOM 713 C C . PHE A 1 105 ? -10.070 6.489 1.288 1.00 77.56 105 PHE A C 1
ATOM 715 O O . PHE A 1 105 ? -10.591 6.284 2.385 1.00 77.56 105 PHE A O 1
ATOM 722 N N . LEU A 1 106 ? -10.694 6.194 0.141 1.00 77.94 106 LEU A N 1
ATOM 723 C CA . LEU A 1 106 ? -12.026 5.582 0.097 1.00 77.94 106 LEU A CA 1
ATOM 724 C C . LEU A 1 106 ? -12.037 4.198 0.753 1.00 77.94 106 LEU A C 1
ATOM 726 O O . LEU A 1 106 ? -12.935 3.908 1.544 1.00 77.94 106 LEU A O 1
ATOM 730 N N . ALA A 1 107 ? -11.024 3.371 0.482 1.00 75.12 107 ALA A N 1
ATOM 731 C CA . ALA A 1 107 ? -10.870 2.079 1.144 1.00 75.12 107 ALA A CA 1
ATOM 732 C C . ALA A 1 107 ? -10.737 2.240 2.667 1.00 75.12 107 ALA A C 1
ATOM 734 O O . ALA A 1 107 ? -11.378 1.501 3.411 1.00 75.12 107 ALA A O 1
ATOM 735 N N . GLY A 1 108 ? -9.982 3.243 3.128 1.00 74.00 108 GLY A N 1
ATOM 736 C CA . GLY A 1 108 ? -9.869 3.596 4.544 1.00 74.00 108 GLY A CA 1
ATOM 737 C C . GLY A 1 108 ? -11.222 3.920 5.183 1.0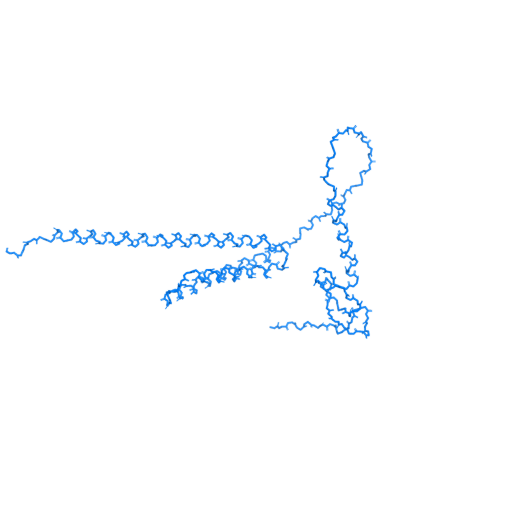0 74.00 108 GLY A C 1
ATOM 738 O O . GLY A 1 108 ? -11.585 3.293 6.176 1.00 74.00 108 GLY A O 1
ATOM 739 N N . ILE A 1 109 ? -12.007 4.823 4.581 1.00 78.69 109 ILE A N 1
ATOM 740 C CA . ILE A 1 109 ? -13.341 5.204 5.086 1.00 78.69 109 ILE A CA 1
ATOM 741 C C . ILE A 1 109 ? -14.273 3.993 5.162 1.00 78.69 109 ILE A C 1
ATOM 743 O O . ILE A 1 109 ? -14.912 3.766 6.192 1.00 78.69 109 ILE A O 1
ATOM 747 N N . VAL A 1 110 ? -14.348 3.204 4.084 1.00 80.75 110 VAL A N 1
ATOM 748 C CA . VAL A 1 110 ? -15.199 2.006 4.035 1.00 80.75 110 VAL A CA 1
ATOM 749 C C . VAL A 1 110 ? -14.772 1.011 5.110 1.00 80.75 110 VAL A C 1
ATOM 751 O O . VAL A 1 110 ? -15.623 0.447 5.797 1.00 80.75 110 VAL A O 1
ATOM 754 N N . SER A 1 111 ? -13.465 0.842 5.313 1.00 74.75 111 SER A N 1
ATOM 755 C CA . SER A 1 111 ? -12.931 -0.050 6.337 1.00 74.75 111 SER A CA 1
ATOM 756 C C . SER A 1 111 ? -13.267 0.426 7.755 1.00 74.75 111 SER A C 1
ATOM 758 O O . SER A 1 111 ? -13.614 -0.400 8.597 1.00 74.75 111 SER A O 1
ATOM 760 N N . THR A 1 112 ? -13.230 1.734 8.030 1.00 75.50 112 THR A N 1
ATOM 761 C CA . THR A 1 112 ? -13.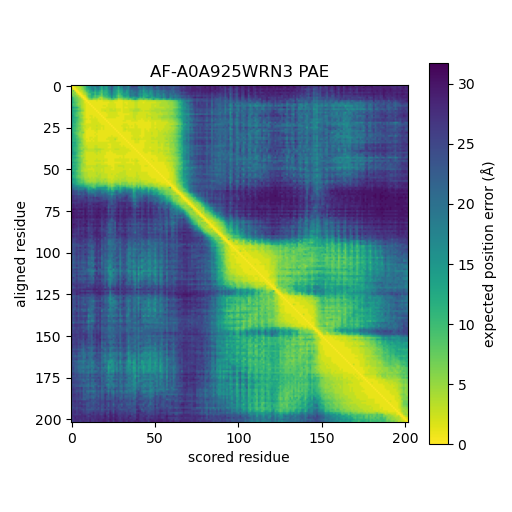642 2.299 9.328 1.00 75.50 112 THR A CA 1
ATOM 762 C C . THR A 1 112 ? -15.147 2.153 9.566 1.00 75.50 112 THR A C 1
ATOM 764 O O . THR A 1 112 ? -15.565 1.801 10.668 1.00 75.50 112 THR A O 1
ATOM 767 N N . ALA A 1 113 ? -15.980 2.369 8.547 1.00 79.75 113 ALA A N 1
ATOM 768 C CA . ALA A 1 113 ? -17.426 2.177 8.668 1.00 79.75 113 ALA A CA 1
ATOM 769 C C . ALA A 1 113 ? -17.783 0.700 8.911 1.00 79.75 113 ALA A C 1
ATOM 771 O O . ALA A 1 113 ? -18.572 0.387 9.806 1.00 79.75 113 ALA A O 1
ATOM 772 N N . ALA A 1 114 ? -17.151 -0.212 8.165 1.00 79.62 114 ALA A N 1
ATOM 773 C CA . ALA A 1 114 ? -17.296 -1.651 8.364 1.00 79.62 114 ALA A CA 1
ATOM 774 C C . ALA A 1 114 ? -16.839 -2.070 9.768 1.00 79.62 114 ALA A C 1
ATOM 776 O O . ALA A 1 114 ? -17.519 -2.862 10.417 1.00 79.62 114 ALA A O 1
ATOM 777 N N . TRP A 1 115 ? -15.742 -1.489 10.267 1.00 72.25 115 TRP A N 1
ATOM 778 C CA . TRP A 1 115 ? -15.261 -1.707 11.630 1.00 72.25 115 TRP A CA 1
ATOM 779 C C . TRP A 1 115 ? -16.319 -1.337 12.667 1.00 72.25 115 TRP A C 1
ATOM 781 O O . TRP A 1 115 ? -16.629 -2.162 13.521 1.00 72.25 115 TRP A O 1
ATOM 791 N N . MET A 1 116 ? -16.904 -0.138 12.586 1.00 74.94 116 MET A N 1
ATOM 792 C CA . MET A 1 116 ? -17.919 0.316 13.549 1.00 74.94 116 MET A CA 1
ATOM 793 C C . MET A 1 116 ? -19.142 -0.612 13.582 1.00 74.94 116 MET A C 1
ATOM 795 O O . MET A 1 116 ? -19.677 -0.886 14.655 1.00 74.94 116 MET A O 1
ATOM 799 N N . ALA A 1 117 ? -19.549 -1.151 12.429 1.00 77.94 117 ALA A N 1
ATOM 800 C CA . ALA A 1 117 ? -20.637 -2.123 12.349 1.00 77.94 117 ALA A CA 1
ATOM 801 C C . ALA A 1 117 ? -20.255 -3.494 12.943 1.00 77.94 117 ALA A C 1
ATOM 803 O O . ALA A 1 117 ? -21.069 -4.128 13.612 1.00 77.94 117 ALA A O 1
ATOM 804 N N . PHE A 1 118 ? -19.017 -3.951 12.729 1.00 76.75 118 PHE A N 1
ATOM 805 C CA . PHE A 1 118 ? -18.554 -5.262 13.196 1.00 76.75 118 PHE A CA 1
ATOM 806 C C . PHE A 1 118 ? -18.252 -5.285 14.700 1.00 76.75 118 PHE A C 1
ATOM 808 O O . PHE A 1 118 ? -18.568 -6.262 15.385 1.00 76.75 118 PHE A O 1
ATOM 815 N N . PHE A 1 119 ? -17.673 -4.201 15.226 1.00 70.75 119 PHE A N 1
ATOM 816 C CA . PHE A 1 119 ? -17.292 -4.077 16.635 1.00 70.75 119 PHE A CA 1
ATOM 817 C C . PHE A 1 119 ? -18.486 -4.221 17.569 1.00 70.75 119 PHE A C 1
ATOM 819 O O . PHE A 1 119 ? -18.408 -4.915 18.581 1.00 70.75 119 PHE A O 1
ATOM 826 N N . ASN A 1 120 ? -19.606 -3.617 17.178 1.00 71.06 120 ASN A N 1
ATOM 827 C CA . ASN A 1 120 ? -20.820 -3.595 17.979 1.00 71.06 120 ASN A CA 1
ATOM 828 C C . ASN A 1 120 ? -21.472 -4.982 18.119 1.00 71.06 120 ASN A C 1
ATOM 830 O O . ASN A 1 120 ? -22.279 -5.204 19.015 1.00 71.06 120 ASN A O 1
ATOM 834 N N . GLN A 1 121 ? -21.125 -5.921 17.233 1.00 74.75 121 GLN A N 1
ATOM 835 C CA . GLN A 1 121 ? -21.816 -7.200 17.117 1.00 74.75 121 GLN A CA 1
ATOM 836 C C . GLN A 1 121 ? -20.985 -8.390 17.637 1.00 74.75 121 GLN A C 1
ATOM 838 O O . GLN A 1 121 ? -21.578 -9.390 18.037 1.00 74.75 121 GLN A O 1
ATOM 843 N N . TRP A 1 122 ? -19.643 -8.312 17.673 1.00 75.94 122 TRP A N 1
ATOM 844 C CA . TRP A 1 122 ? -18.808 -9.516 17.862 1.00 75.94 122 TRP A CA 1
ATOM 845 C C . TRP A 1 122 ? -17.736 -9.467 18.963 1.00 75.94 122 TRP A C 1
ATOM 847 O O . TRP A 1 122 ? -17.133 -10.508 19.210 1.00 75.94 122 TRP A O 1
ATOM 857 N N . ASN A 1 123 ? -17.484 -8.335 19.642 1.00 70.50 123 ASN A N 1
ATOM 858 C CA . ASN A 1 123 ? -16.471 -8.227 20.721 1.00 70.50 123 ASN A CA 1
ATOM 859 C C . ASN A 1 123 ? -15.119 -8.916 20.399 1.00 70.50 123 ASN A C 1
ATOM 861 O O . ASN A 1 123 ? -14.483 -9.524 21.260 1.00 70.50 123 ASN A O 1
ATOM 865 N N . PHE A 1 124 ? -14.686 -8.880 19.136 1.00 63.78 124 PHE A N 1
ATOM 866 C CA . PHE A 1 124 ? -13.478 -9.580 18.703 1.00 63.78 124 PHE A CA 1
ATOM 867 C C . PHE A 1 124 ? -12.211 -8.781 19.038 1.00 63.78 124 PHE A C 1
ATOM 869 O O . PHE A 1 124 ? -12.206 -7.551 19.045 1.00 63.78 124 PHE A O 1
ATOM 876 N N . ASN A 1 125 ? -11.109 -9.500 19.274 1.00 58.16 125 ASN A N 1
ATOM 877 C CA . ASN A 1 125 ? -9.793 -8.925 19.558 1.00 58.16 125 ASN A CA 1
ATOM 878 C C . ASN A 1 125 ? -9.337 -7.959 18.443 1.00 58.16 125 ASN A C 1
ATOM 880 O O . ASN A 1 125 ? -9.126 -8.376 17.301 1.00 58.16 125 ASN A O 1
ATOM 884 N N . ILE A 1 126 ? -9.109 -6.693 18.819 1.00 64.44 126 ILE A N 1
ATOM 885 C CA . ILE A 1 126 ? -8.700 -5.547 17.973 1.00 64.44 126 ILE A CA 1
ATOM 886 C C . ILE A 1 126 ? -7.524 -5.885 17.037 1.00 64.44 126 ILE A C 1
ATOM 888 O O . ILE A 1 126 ? -7.437 -5.385 15.915 1.00 64.44 126 ILE A O 1
ATOM 892 N N . ALA A 1 127 ? -6.623 -6.758 17.489 1.00 60.75 127 ALA A N 1
ATOM 893 C CA . ALA A 1 127 ? -5.357 -7.035 16.824 1.00 60.75 127 ALA A CA 1
ATOM 894 C C . ALA A 1 127 ? -5.502 -7.669 15.427 1.00 60.75 127 ALA A C 1
ATOM 896 O O . ALA A 1 127 ? -4.800 -7.267 14.501 1.00 60.75 127 ALA A O 1
ATOM 897 N N . PHE A 1 128 ? -6.417 -8.627 15.233 1.00 66.62 128 PHE A N 1
ATOM 898 C CA . PHE A 1 128 ? -6.512 -9.357 13.958 1.00 66.62 128 PHE A CA 1
ATOM 899 C C . PHE A 1 128 ? -7.055 -8.492 12.820 1.00 66.62 128 PHE A C 1
ATOM 901 O O . PHE A 1 128 ? -6.593 -8.589 11.683 1.00 66.62 128 PHE A O 1
ATOM 908 N N . PHE A 1 129 ? -8.001 -7.608 13.133 1.00 69.56 129 PHE A N 1
ATOM 909 C CA . PHE A 1 129 ? -8.588 -6.712 12.145 1.00 69.56 129 PHE A CA 1
ATOM 910 C C . PHE A 1 129 ? -7.591 -5.640 11.693 1.00 69.56 129 PHE A C 1
ATOM 912 O O . PHE A 1 129 ? -7.479 -5.384 10.497 1.00 69.56 129 PHE A O 1
ATOM 919 N N . ALA A 1 130 ? -6.807 -5.073 12.617 1.00 71.69 130 ALA A N 1
ATOM 920 C CA . ALA A 1 130 ? -5.755 -4.114 12.274 1.00 71.69 130 ALA A CA 1
ATOM 921 C C . ALA A 1 130 ? -4.710 -4.723 11.318 1.00 71.69 130 ALA A C 1
ATOM 923 O O . ALA A 1 130 ? -4.322 -4.086 10.337 1.00 71.69 130 ALA A O 1
ATOM 924 N N . ILE A 1 131 ? -4.316 -5.981 11.553 1.00 73.06 131 ILE A N 1
ATOM 925 C CA . ILE A 1 131 ? -3.389 -6.716 10.679 1.00 73.06 131 ILE A CA 1
ATOM 926 C C . ILE A 1 131 ? -4.012 -6.951 9.295 1.00 73.06 131 ILE A C 1
ATOM 928 O O . ILE A 1 131 ? -3.356 -6.704 8.283 1.00 73.06 131 ILE A O 1
ATOM 932 N N . GLY A 1 132 ? -5.277 -7.381 9.232 1.00 75.38 132 GLY A N 1
ATOM 933 C CA . GLY A 1 132 ? -5.975 -7.632 7.965 1.00 75.38 132 GLY A CA 1
ATOM 934 C C . GLY A 1 132 ? -6.150 -6.373 7.112 1.00 75.38 132 GLY A C 1
ATOM 935 O O . GLY A 1 132 ? -5.874 -6.394 5.912 1.00 75.38 132 GLY A O 1
ATOM 936 N N . VAL A 1 133 ? -6.543 -5.259 7.737 1.00 75.81 133 VAL A N 1
ATOM 937 C CA . VAL A 1 133 ? -6.693 -3.960 7.061 1.00 75.81 133 VAL A CA 1
ATOM 938 C C . VAL A 1 133 ? -5.337 -3.435 6.590 1.00 75.81 133 VAL A C 1
ATOM 940 O O . VAL A 1 133 ? -5.205 -3.038 5.432 1.00 75.81 133 VAL A O 1
ATOM 943 N N . GLY A 1 134 ? -4.309 -3.493 7.444 1.00 74.06 134 GLY A N 1
ATOM 944 C CA . GLY A 1 134 ? -2.950 -3.086 7.079 1.00 74.06 134 GLY A CA 1
ATOM 945 C C . GLY A 1 134 ? -2.392 -3.889 5.901 1.00 74.06 134 GLY A C 1
ATOM 946 O O . GLY A 1 134 ? -1.814 -3.313 4.978 1.00 74.06 134 GLY A O 1
ATOM 947 N N . TRP A 1 135 ? -2.630 -5.204 5.879 1.00 78.38 135 TRP A N 1
ATOM 948 C CA . TRP A 1 135 ? -2.238 -6.070 4.766 1.00 78.38 135 TRP A CA 1
ATOM 949 C C . TRP A 1 135 ? -2.969 -5.710 3.463 1.00 78.38 135 TRP A C 1
ATOM 951 O O . TRP A 1 135 ? -2.323 -5.569 2.424 1.00 78.38 135 TRP A O 1
ATOM 961 N N . LEU A 1 136 ? -4.288 -5.484 3.513 1.00 73.25 136 LEU A N 1
ATOM 962 C CA . LEU A 1 136 ? -5.092 -5.090 2.346 1.00 73.25 136 LEU A CA 1
ATOM 963 C C . LEU A 1 136 ? -4.621 -3.765 1.734 1.00 73.25 136 LEU A C 1
ATOM 965 O O . LEU A 1 136 ? -4.467 -3.669 0.513 1.00 73.25 136 LEU A O 1
ATOM 969 N N . ILE A 1 137 ? -4.346 -2.765 2.576 1.00 75.56 137 ILE A N 1
ATOM 970 C CA . ILE A 1 137 ? -3.816 -1.468 2.135 1.00 75.56 137 ILE A CA 1
ATOM 971 C C . ILE A 1 137 ? -2.434 -1.656 1.499 1.00 75.56 137 ILE A C 1
ATOM 973 O O . ILE A 1 137 ? -2.198 -1.165 0.393 1.00 75.56 137 ILE A O 1
ATOM 977 N N . GLY A 1 138 ? -1.542 -2.411 2.149 1.00 70.62 138 GLY A N 1
ATOM 978 C CA . GLY A 1 138 ? -0.197 -2.681 1.635 1.00 70.62 138 GLY A CA 1
ATOM 979 C C . GLY A 1 138 ? -0.215 -3.356 0.261 1.00 70.62 138 GLY A C 1
ATOM 980 O O . GLY A 1 138 ? 0.470 -2.910 -0.662 1.00 70.62 138 GLY A O 1
ATOM 981 N N . VAL A 1 139 ? -1.056 -4.378 0.081 1.00 74.44 139 VAL A N 1
ATOM 982 C CA . VAL A 1 139 ? -1.226 -5.066 -1.210 1.00 74.44 139 VAL A CA 1
ATOM 983 C C . VAL A 1 139 ? -1.783 -4.119 -2.276 1.00 74.44 139 VAL A C 1
ATOM 985 O O . VAL A 1 139 ? -1.296 -4.128 -3.410 1.00 74.44 139 VAL A O 1
ATOM 988 N N . GLY A 1 140 ? -2.761 -3.278 -1.926 1.00 73.25 140 GLY A N 1
ATOM 989 C CA . GLY A 1 140 ? -3.339 -2.285 -2.835 1.00 73.25 140 GLY A CA 1
ATOM 990 C C . GLY A 1 140 ? -2.306 -1.279 -3.349 1.00 73.25 140 GLY A C 1
ATOM 991 O O . GLY A 1 140 ? -2.222 -1.045 -4.555 1.00 73.25 140 GLY A O 1
ATOM 992 N N . VAL A 1 141 ? -1.465 -0.748 -2.457 1.00 70.31 141 VAL A N 1
ATOM 993 C CA . VAL A 1 141 ? -0.397 0.205 -2.809 1.00 70.31 141 VAL A CA 1
ATOM 994 C C . VAL A 1 141 ? 0.663 -0.450 -3.697 1.00 70.31 141 VAL A C 1
ATOM 996 O O . VAL A 1 141 ? 1.034 0.105 -4.735 1.00 70.31 141 VAL A O 1
ATOM 999 N N . VAL A 1 142 ? 1.124 -1.655 -3.342 1.00 70.25 142 VAL A N 1
ATOM 1000 C CA . VAL A 1 142 ? 2.145 -2.373 -4.121 1.00 70.25 142 VAL A CA 1
ATOM 1001 C C . VAL A 1 142 ? 1.633 -2.685 -5.526 1.00 70.25 142 VAL A C 1
ATOM 1003 O O . VAL A 1 142 ? 2.324 -2.398 -6.504 1.00 70.25 142 VAL A O 1
ATOM 1006 N N . LYS A 1 143 ? 0.405 -3.200 -5.647 1.00 75.12 143 LYS A N 1
ATOM 1007 C CA . LYS A 1 143 ? -0.179 -3.562 -6.945 1.00 75.12 143 LYS A CA 1
ATOM 1008 C C . LYS A 1 143 ? -0.522 -2.330 -7.794 1.00 75.12 143 LYS A C 1
ATOM 1010 O O . LYS A 1 143 ? -0.319 -2.364 -9.004 1.00 75.12 143 LYS A O 1
ATOM 1015 N N . GLY A 1 144 ? -0.974 -1.238 -7.171 1.00 68.75 144 GLY A N 1
ATOM 1016 C CA . GLY A 1 144 ? -1.284 0.026 -7.851 1.00 68.75 144 GLY A CA 1
ATOM 1017 C C . GLY A 1 144 ? -0.055 0.788 -8.363 1.00 68.75 144 GLY A C 1
ATOM 1018 O O . GLY A 1 144 ? -0.151 1.508 -9.350 1.00 68.75 144 GLY A O 1
ATOM 1019 N N . SER A 1 145 ? 1.114 0.597 -7.744 1.00 65.81 145 SER A N 1
ATOM 1020 C CA . SER A 1 145 ? 2.357 1.292 -8.127 1.00 65.81 145 SER A CA 1
ATOM 1021 C C . SER A 1 145 ? 3.083 0.713 -9.353 1.00 65.81 145 SER A C 1
ATOM 1023 O O . SER A 1 145 ? 4.129 1.226 -9.745 1.00 65.81 145 SER A O 1
ATOM 1025 N N . GLY A 1 146 ? 2.572 -0.354 -9.979 1.00 69.38 146 GLY A N 1
ATOM 1026 C CA . GLY A 1 146 ? 3.165 -0.906 -11.207 1.00 69.38 146 GLY A CA 1
ATOM 1027 C C . GLY A 1 146 ? 4.582 -1.481 -11.036 1.00 69.38 146 GLY A C 1
ATOM 1028 O O . GLY A 1 146 ? 5.337 -1.580 -12.005 1.00 69.38 146 GLY A O 1
ATOM 1029 N N . GLY A 1 147 ? 4.972 -1.838 -9.809 1.00 67.88 147 GLY A N 1
ATOM 1030 C CA . GLY A 1 147 ? 6.223 -2.544 -9.509 1.00 67.88 147 GLY A CA 1
ATOM 1031 C C . GLY A 1 147 ? 7.510 -1.707 -9.545 1.00 67.88 147 GLY A C 1
ATOM 1032 O O . GLY A 1 147 ? 8.570 -2.248 -9.240 1.00 67.88 147 GLY A O 1
ATOM 1033 N N . HIS A 1 148 ? 7.452 -0.409 -9.858 1.00 61.41 148 HIS A N 1
ATOM 1034 C CA . HIS A 1 148 ? 8.628 0.470 -9.908 1.00 61.41 148 HIS A CA 1
ATOM 1035 C C . HIS A 1 148 ? 8.600 1.447 -8.719 1.00 61.41 148 HIS A C 1
ATOM 1037 O O . HIS A 1 148 ? 7.838 2.407 -8.717 1.00 61.41 148 HIS A O 1
ATOM 1043 N N . GLY A 1 149 ? 9.411 1.189 -7.683 1.00 63.19 149 GLY A N 1
ATOM 1044 C CA . GLY A 1 149 ? 9.516 2.049 -6.484 1.00 63.19 149 GLY A CA 1
ATOM 1045 C C . GLY A 1 149 ? 8.855 1.514 -5.202 1.00 63.19 149 GLY A C 1
ATOM 1046 O O . GLY A 1 149 ? 8.669 2.267 -4.245 1.00 63.19 149 GLY A O 1
ATOM 1047 N N . GLY A 1 150 ? 8.530 0.216 -5.157 1.00 64.75 150 GLY A N 1
ATOM 1048 C CA . GLY A 1 150 ? 7.713 -0.405 -4.105 1.00 64.75 150 GLY A CA 1
ATOM 1049 C C . GLY A 1 150 ? 8.176 -0.169 -2.661 1.00 64.75 150 GLY A C 1
ATOM 1050 O O . GLY A 1 150 ? 7.331 0.002 -1.790 1.00 64.75 150 GLY A O 1
ATOM 1051 N N . ASN A 1 151 ? 9.482 -0.075 -2.393 1.00 75.62 151 A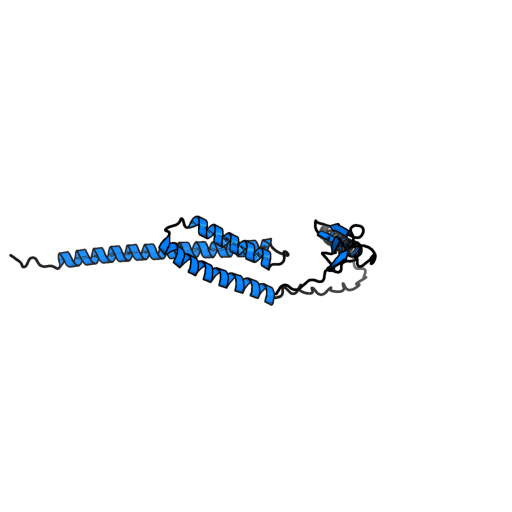SN A N 1
ATOM 1052 C CA . ASN A 1 151 ? 9.981 0.041 -1.015 1.00 75.62 151 ASN A CA 1
ATOM 1053 C C . ASN A 1 151 ? 9.700 1.412 -0.381 1.00 75.62 151 ASN A C 1
ATOM 1055 O O . ASN A 1 151 ? 9.356 1.479 0.796 1.00 75.62 151 ASN A O 1
ATOM 1059 N N . VAL A 1 152 ? 9.803 2.503 -1.148 1.00 76.19 152 VAL A N 1
ATOM 1060 C CA . VAL A 1 152 ? 9.573 3.862 -0.619 1.00 76.19 152 VAL A CA 1
ATOM 1061 C C . VAL A 1 152 ? 8.086 4.085 -0.354 1.00 76.19 152 VAL A C 1
ATOM 1063 O O . VAL A 1 152 ? 7.709 4.596 0.699 1.00 76.19 152 VAL A O 1
ATOM 1066 N N . MET A 1 153 ? 7.229 3.635 -1.273 1.00 70.62 153 MET A N 1
ATOM 1067 C CA . MET A 1 153 ? 5.778 3.733 -1.102 1.00 70.62 153 MET A CA 1
ATOM 1068 C C . MET A 1 153 ? 5.265 2.790 -0.008 1.00 70.62 153 MET A C 1
ATOM 1070 O O . MET A 1 153 ? 4.398 3.183 0.772 1.00 70.62 153 MET A O 1
ATOM 1074 N N . ALA A 1 154 ? 5.840 1.588 0.119 1.00 70.00 154 ALA A N 1
ATOM 1075 C CA . ALA A 1 154 ? 5.543 0.689 1.230 1.00 70.00 154 ALA A CA 1
ATOM 1076 C C . ALA A 1 154 ? 5.915 1.327 2.576 1.00 70.00 154 ALA A C 1
ATOM 1078 O O . ALA A 1 154 ? 5.090 1.324 3.489 1.00 70.00 154 ALA A O 1
ATOM 1079 N N . LEU A 1 155 ? 7.095 1.950 2.684 1.00 78.94 155 LEU A N 1
ATOM 1080 C CA . LEU A 1 155 ? 7.520 2.642 3.903 1.00 78.94 155 LEU A CA 1
ATOM 1081 C C . LEU A 1 155 ? 6.579 3.801 4.261 1.00 78.94 155 LEU A C 1
ATOM 1083 O O . LEU A 1 155 ? 6.144 3.900 5.406 1.00 78.94 155 LEU A O 1
ATOM 1087 N N . LEU A 1 156 ? 6.215 4.644 3.289 1.00 78.06 156 LEU A N 1
ATOM 1088 C CA . LEU A 1 156 ? 5.267 5.742 3.509 1.00 78.06 156 LEU A CA 1
ATOM 1089 C C . LEU A 1 156 ? 3.893 5.231 3.955 1.00 78.06 156 LEU A C 1
ATOM 1091 O O . LEU A 1 156 ? 3.305 5.787 4.883 1.00 78.06 156 LEU A O 1
ATOM 1095 N N . SER A 1 157 ? 3.404 4.146 3.347 1.00 72.81 157 SER A N 1
ATOM 1096 C CA . SER A 1 157 ? 2.140 3.521 3.752 1.00 72.81 157 SER A CA 1
ATOM 1097 C C . SER A 1 157 ? 2.208 2.939 5.167 1.00 72.81 157 SER A C 1
ATOM 1099 O O . SER A 1 157 ? 1.256 3.092 5.928 1.00 72.81 157 SER A O 1
ATOM 1101 N N . ALA A 1 158 ? 3.345 2.353 5.556 1.00 75.06 158 ALA A N 1
ATOM 1102 C CA . ALA A 1 158 ? 3.556 1.810 6.892 1.00 75.06 158 ALA A CA 1
ATOM 1103 C C . ALA A 1 158 ? 3.612 2.919 7.952 1.00 75.06 158 ALA A C 1
ATOM 1105 O O . ALA A 1 158 ? 2.987 2.787 9.002 1.00 75.06 158 ALA A O 1
ATOM 1106 N N . ILE A 1 159 ? 4.295 4.034 7.662 1.00 80.62 159 ILE A N 1
ATOM 1107 C CA . ILE A 1 159 ? 4.330 5.208 8.547 1.00 80.62 159 ILE A CA 1
ATOM 1108 C C . ILE A 1 159 ? 2.920 5.775 8.722 1.00 80.62 159 ILE A C 1
ATOM 1110 O O . ILE A 1 159 ? 2.492 6.007 9.851 1.00 80.62 159 ILE A O 1
ATOM 1114 N N . MET A 1 160 ? 2.172 5.954 7.630 1.00 76.56 160 MET A N 1
ATOM 1115 C CA . MET A 1 160 ? 0.790 6.430 7.713 1.00 76.56 160 MET A CA 1
ATOM 1116 C C . MET A 1 160 ? -0.094 5.471 8.510 1.00 76.56 160 MET A C 1
ATOM 1118 O O . MET A 1 160 ? -0.793 5.912 9.419 1.00 76.56 160 MET A O 1
ATOM 1122 N N . ALA A 1 161 ? -0.021 4.165 8.248 1.00 74.25 161 ALA A N 1
ATOM 1123 C CA . ALA A 1 161 ? -0.769 3.167 9.009 1.00 74.25 161 ALA A CA 1
ATOM 1124 C C . ALA A 1 161 ? -0.434 3.218 10.510 1.00 74.25 161 ALA A C 1
ATOM 1126 O O . ALA A 1 161 ? -1.340 3.175 11.343 1.00 74.25 161 ALA A O 1
ATOM 1127 N N . PHE A 1 162 ? 0.844 3.379 10.862 1.00 76.38 162 PHE A N 1
ATOM 1128 C CA . PHE A 1 162 ? 1.278 3.527 12.250 1.00 76.38 162 PHE A CA 1
ATOM 1129 C C . PHE A 1 162 ? 0.707 4.795 12.900 1.00 76.38 162 PHE A C 1
ATOM 1131 O O . PHE A 1 162 ? 0.188 4.726 14.013 1.00 76.38 162 PHE A O 1
ATOM 1138 N N . LEU A 1 163 ? 0.735 5.933 12.199 1.00 78.12 163 LEU A N 1
ATOM 1139 C CA . LEU A 1 163 ? 0.162 7.192 12.688 1.00 78.12 163 LEU A CA 1
ATOM 1140 C C . LEU A 1 163 ? -1.352 7.088 12.907 1.00 78.12 163 LEU A C 1
ATOM 1142 O O . LEU A 1 163 ? -1.845 7.522 13.947 1.00 78.12 163 LEU A O 1
ATOM 1146 N N . PHE A 1 164 ? -2.084 6.466 11.978 1.00 76.12 164 PHE A N 1
ATOM 1147 C CA . PHE A 1 164 ? -3.519 6.213 12.139 1.00 76.12 164 PHE A CA 1
ATOM 1148 C C . PHE A 1 164 ? -3.804 5.280 13.320 1.00 76.12 164 PHE A C 1
ATOM 1150 O O . PHE A 1 164 ? -4.732 5.530 14.088 1.00 76.12 164 PHE A O 1
ATOM 1157 N N . CYS A 1 165 ? -2.987 4.243 13.508 1.00 76.00 165 CYS A N 1
ATOM 1158 C CA . CYS A 1 165 ? -3.124 3.329 14.638 1.00 76.00 165 CYS A CA 1
ATOM 1159 C C . CYS A 1 165 ? -2.858 4.039 15.979 1.00 76.00 165 CYS A C 1
ATOM 1161 O O . CYS A 1 165 ? -3.617 3.861 16.932 1.00 76.00 165 CYS A O 1
ATOM 1163 N N . ALA A 1 166 ? -1.824 4.883 16.046 1.00 75.44 166 ALA A N 1
ATOM 1164 C CA . ALA A 1 166 ? -1.502 5.677 17.230 1.00 75.44 166 ALA A CA 1
ATOM 1165 C C . ALA A 1 166 ? -2.599 6.707 17.550 1.00 75.44 166 ALA A C 1
ATOM 1167 O O . ALA A 1 166 ? -2.998 6.841 18.706 1.00 75.44 166 ALA A O 1
ATOM 1168 N N . ALA A 1 167 ? -3.130 7.391 16.532 1.00 78.31 167 ALA A N 1
ATOM 1169 C CA . ALA A 1 167 ? -4.236 8.333 16.690 1.00 78.31 167 ALA A CA 1
ATOM 1170 C C . ALA A 1 167 ? -5.520 7.634 17.165 1.00 78.31 167 ALA A C 1
ATOM 1172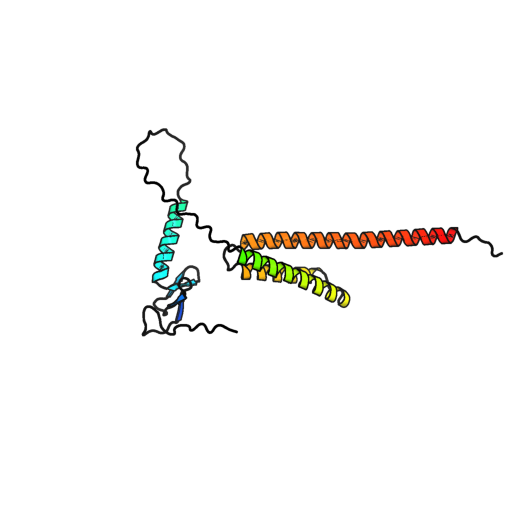 O O . ALA A 1 167 ? -6.190 8.137 18.064 1.00 78.31 167 ALA A O 1
ATOM 1173 N N . GLY A 1 168 ? -5.833 6.456 16.614 1.00 77.38 168 GLY A N 1
ATOM 1174 C CA . GLY A 1 168 ? -6.958 5.634 17.061 1.00 77.38 168 GLY A CA 1
ATOM 1175 C C . GLY A 1 168 ? -6.831 5.233 18.531 1.00 77.38 168 GLY A C 1
ATOM 1176 O O . GLY A 1 168 ? -7.776 5.412 19.293 1.00 77.38 168 GLY A O 1
ATOM 1177 N N . LEU A 1 169 ? -5.646 4.782 18.956 1.00 77.81 169 LEU A N 1
ATOM 1178 C CA . LEU A 1 169 ? -5.377 4.460 20.360 1.00 77.81 169 LEU A CA 1
ATOM 1179 C C . LEU A 1 169 ? -5.566 5.687 21.268 1.00 77.81 169 LEU A C 1
ATOM 1181 O O . LEU A 1 169 ? -6.188 5.585 22.322 1.00 77.81 169 LEU A O 1
ATOM 1185 N N . LEU A 1 170 ? -5.062 6.850 20.845 1.00 81.75 170 LEU A N 1
ATOM 1186 C CA . LEU A 1 170 ? -5.187 8.098 21.597 1.00 81.75 170 LEU A CA 1
ATOM 1187 C C . LEU A 1 170 ? -6.655 8.522 21.757 1.00 81.75 170 LEU A C 1
ATOM 1189 O O . LEU A 1 170 ? -7.055 8.947 22.840 1.00 81.75 170 LEU A O 1
ATOM 1193 N N . LEU A 1 171 ? -7.462 8.373 20.702 1.00 78.62 171 LEU A N 1
ATOM 1194 C CA . LEU A 1 171 ? -8.894 8.664 20.744 1.00 78.62 171 LEU A CA 1
ATOM 1195 C C . LEU A 1 171 ? -9.632 7.718 21.694 1.00 78.62 171 LEU A C 1
ATOM 1197 O O . LEU A 1 171 ? -10.402 8.206 22.520 1.00 78.62 171 LEU A O 1
ATOM 1201 N N . THR A 1 172 ? -9.355 6.413 21.654 1.00 79.69 172 THR A N 1
ATOM 1202 C CA . THR A 1 172 ? -9.976 5.448 22.577 1.00 79.69 172 THR A CA 1
ATOM 1203 C C . THR A 1 172 ? -9.620 5.751 24.033 1.00 79.69 172 THR A C 1
ATOM 1205 O O . THR A 1 172 ? -10.498 5.824 24.892 1.00 79.69 172 THR A O 1
ATOM 1208 N N . LEU A 1 173 ? -8.343 6.035 24.310 1.00 80.69 173 LEU A N 1
ATOM 1209 C CA . LEU A 1 173 ? -7.907 6.443 25.648 1.00 80.69 173 LEU A CA 1
ATOM 1210 C C . LEU A 1 173 ? -8.608 7.731 26.094 1.00 80.69 173 LEU A C 1
ATOM 1212 O O . LEU A 1 173 ? -8.992 7.856 27.256 1.00 80.69 173 LEU A O 1
ATOM 1216 N N . SER A 1 174 ? -8.812 8.677 25.172 1.00 86.94 174 SER A N 1
ATOM 1217 C CA . SER A 1 174 ? -9.536 9.911 25.473 1.00 86.94 174 SER A CA 1
ATOM 1218 C C . SER A 1 174 ? -11.003 9.650 25.827 1.00 86.94 174 SER A C 1
ATOM 1220 O O . SER A 1 174 ? -11.497 10.233 26.792 1.00 86.94 174 SER A O 1
ATOM 1222 N N . THR A 1 175 ? -11.696 8.755 25.114 1.00 85.19 175 THR A N 1
ATOM 1223 C CA . THR A 1 175 ? -13.106 8.441 25.389 1.00 85.19 175 THR A CA 1
ATOM 1224 C C . THR A 1 175 ? -13.283 7.721 26.721 1.00 85.19 175 THR A C 1
ATOM 1226 O O . THR A 1 175 ? -14.209 8.050 27.465 1.00 85.19 175 THR A O 1
ATOM 1229 N N . ASP A 1 176 ? -12.365 6.817 27.067 1.00 82.88 176 ASP A N 1
ATOM 1230 C CA . ASP A 1 176 ? -12.383 6.118 28.357 1.00 82.88 176 ASP A CA 1
ATOM 1231 C C . ASP A 1 176 ? -12.139 7.091 29.521 1.00 82.88 176 ASP A C 1
ATOM 1233 O O . ASP A 1 176 ? -12.856 7.064 30.525 1.00 82.88 176 ASP A O 1
ATOM 1237 N N . LEU A 1 177 ? -11.187 8.019 29.363 1.00 89.12 177 LEU A N 1
ATOM 1238 C CA . LEU A 1 177 ? -10.927 9.094 30.328 1.00 89.12 177 LEU A CA 1
ATOM 1239 C C . LEU A 1 177 ? -12.174 9.947 30.579 1.00 89.12 177 LEU A C 1
ATOM 1241 O O . LEU A 1 177 ? -12.530 10.190 31.735 1.00 89.12 177 LEU A O 1
ATOM 1245 N N . TRP A 1 178 ? -12.868 10.367 29.519 1.00 90.50 178 TRP A N 1
ATOM 1246 C CA . TRP A 1 178 ? -14.118 11.117 29.655 1.00 90.50 178 TRP A CA 1
ATOM 1247 C C . TRP A 1 178 ? -15.202 10.308 30.375 1.00 90.50 178 TRP A C 1
ATOM 1249 O O . TRP A 1 178 ? -15.869 10.849 31.258 1.00 90.50 178 TRP A O 1
ATOM 1259 N N . GLY A 1 179 ? -15.346 9.016 30.068 1.00 88.50 179 GLY A N 1
ATOM 1260 C CA . GLY A 1 179 ? -16.298 8.131 30.748 1.00 88.50 179 GLY A CA 1
ATOM 1261 C C . GLY A 1 179 ? -16.050 8.022 32.258 1.00 88.50 179 GLY A C 1
ATOM 1262 O O . GLY A 1 179 ? -16.992 8.103 33.055 1.00 88.50 179 GLY A O 1
ATOM 1263 N N . ILE A 1 180 ? -14.784 7.917 32.670 1.00 91.19 180 ILE A N 1
ATOM 1264 C CA . ILE A 1 180 ? -14.392 7.901 34.089 1.00 91.19 180 ILE A CA 1
ATOM 1265 C C . ILE A 1 180 ? -14.724 9.241 34.754 1.00 91.19 180 ILE A C 1
ATOM 1267 O O . ILE A 1 180 ? -15.327 9.262 35.829 1.00 91.19 180 ILE A O 1
ATOM 1271 N N . VAL A 1 181 ? -14.387 10.362 34.110 1.00 93.31 181 VAL A N 1
ATOM 1272 C CA . VAL A 1 181 ? -14.675 11.709 34.632 1.00 93.31 181 VAL A CA 1
ATOM 1273 C C . VAL A 1 181 ? -16.179 11.915 34.834 1.00 93.31 181 VAL A C 1
ATOM 1275 O O . VAL A 1 181 ? -16.594 12.362 35.906 1.00 93.31 181 VAL A O 1
ATOM 1278 N N . PHE A 1 182 ? -17.009 11.537 33.857 1.00 93.88 182 PHE A N 1
ATOM 1279 C CA . PHE A 1 182 ? -18.469 11.611 33.979 1.00 93.88 182 PHE A CA 1
ATOM 1280 C C . PHE A 1 182 ? -19.008 10.723 35.104 1.00 93.88 182 PHE A C 1
ATOM 1282 O O . PHE A 1 182 ? -19.876 11.154 35.867 1.00 93.88 182 PHE A O 1
ATOM 1289 N N . SER A 1 183 ? -18.461 9.516 35.256 1.00 93.50 183 SER A N 1
ATOM 1290 C CA . SER A 1 183 ? -18.838 8.605 36.341 1.00 93.50 183 SER A CA 1
ATOM 1291 C C . SER A 1 183 ? -18.537 9.216 37.713 1.00 93.50 183 SER A C 1
ATOM 1293 O O . SER A 1 183 ? -19.409 9.245 38.581 1.00 93.50 183 SER A O 1
ATOM 1295 N N . LEU A 1 184 ? -17.349 9.798 37.899 1.00 95.56 184 LEU A N 1
ATOM 1296 C CA . LEU A 1 184 ? -16.971 10.471 39.146 1.00 95.56 184 LEU A CA 1
ATOM 1297 C C . LEU A 1 184 ? -17.838 11.703 39.439 1.00 95.56 184 LEU A C 1
ATOM 1299 O O . LEU A 1 184 ? -18.277 11.886 40.575 1.00 95.56 184 LEU A O 1
ATOM 1303 N N . LEU A 1 185 ? -18.137 12.518 38.423 1.00 96.25 185 LEU A N 1
ATOM 1304 C CA . LEU A 1 185 ? -19.045 13.664 38.546 1.00 96.25 185 LEU A CA 1
ATOM 1305 C C . LEU A 1 185 ? -20.453 13.234 38.979 1.00 96.25 185 LEU A C 1
ATOM 1307 O O . LEU A 1 185 ? -21.045 13.865 39.856 1.00 96.25 185 LEU A O 1
ATOM 1311 N N . SER A 1 186 ? -20.972 12.145 38.406 1.00 95.44 186 SER A N 1
ATOM 1312 C CA . SER A 1 186 ? -22.290 11.606 38.758 1.00 95.44 186 SER A CA 1
ATOM 1313 C C . SER A 1 186 ? -22.351 11.110 40.208 1.00 95.44 186 SER A C 1
ATOM 1315 O O . SER A 1 186 ? -23.312 11.405 40.921 1.00 95.44 186 SER A O 1
ATOM 1317 N N . LEU A 1 187 ? -21.289 10.448 40.684 1.00 96.19 187 LEU A N 1
ATOM 1318 C CA . LEU A 1 187 ? -21.162 9.999 42.072 1.00 96.19 187 LEU A CA 1
ATOM 1319 C C . LEU A 1 187 ? -21.093 11.187 43.029 1.00 96.19 187 LEU A C 1
ATOM 1321 O O . LEU A 1 187 ? -21.799 11.213 44.036 1.00 96.19 187 LEU A O 1
ATOM 1325 N N . PHE A 1 188 ? -20.285 12.194 42.697 1.00 97.25 188 PHE A N 1
ATOM 1326 C CA . PHE A 1 188 ? -20.174 13.407 43.499 1.00 97.25 188 PHE A CA 1
ATOM 1327 C C . PHE A 1 188 ? -21.523 14.127 43.617 1.00 97.25 188 PHE A C 1
ATOM 1329 O O . PHE A 1 188 ? -21.922 14.525 44.713 1.00 97.25 188 PHE A O 1
ATOM 1336 N N . TRP A 1 189 ? -22.260 14.239 42.509 1.00 95.88 189 TRP A N 1
ATOM 1337 C CA . TRP A 1 189 ? -23.597 14.827 42.505 1.00 95.88 189 TRP A CA 1
ATOM 1338 C C . TRP A 1 189 ? -24.591 14.023 43.355 1.00 95.88 189 TRP A C 1
ATOM 1340 O O . TRP A 1 189 ? -25.334 14.609 44.145 1.00 95.88 189 TRP A O 1
ATOM 1350 N N . GLY A 1 190 ? -24.571 12.690 43.255 1.00 95.44 190 GLY A N 1
ATOM 1351 C CA . GLY A 1 190 ? -25.403 11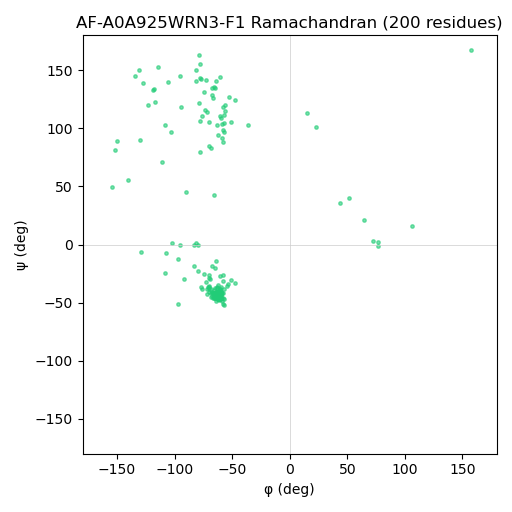.809 44.080 1.00 95.44 190 GLY A CA 1
ATOM 1352 C C . GLY A 1 190 ? -25.124 11.960 45.579 1.00 95.44 190 GLY A C 1
ATOM 1353 O O . GLY A 1 190 ? -26.056 12.071 46.376 1.00 95.44 190 GLY A O 1
ATOM 1354 N N . VAL A 1 191 ? -23.848 12.066 45.967 1.00 95.62 191 VAL A N 1
ATOM 1355 C CA . VAL A 1 191 ? -23.446 12.326 47.360 1.00 95.62 191 VAL A CA 1
ATOM 1356 C C . VAL A 1 191 ? -23.957 13.692 47.832 1.00 95.62 191 VAL A C 1
ATOM 1358 O O . VAL A 1 191 ? -24.538 13.792 48.911 1.00 95.62 191 VAL A O 1
ATOM 1361 N N . GLN A 1 192 ? -23.813 14.743 47.019 1.00 95.88 192 GLN A N 1
ATOM 1362 C CA . GLN A 1 192 ? -24.324 16.081 47.348 1.00 95.88 192 GLN A CA 1
ATOM 1363 C C . GLN A 1 192 ? -25.850 16.099 47.538 1.00 95.88 192 GLN A C 1
ATOM 1365 O O . GLN A 1 192 ? -26.347 16.783 48.435 1.00 95.88 192 GLN A O 1
ATOM 1370 N N . GLN A 1 193 ? -26.599 15.341 46.730 1.00 94.62 193 GLN A N 1
ATOM 1371 C CA . GLN A 1 193 ? -28.050 15.212 46.894 1.00 94.62 193 GLN A CA 1
ATOM 1372 C C . GLN A 1 193 ? -28.422 14.510 48.205 1.00 94.62 193 GLN A C 1
ATOM 1374 O O . GLN A 1 193 ? -29.316 14.992 48.901 1.00 94.62 193 GLN A O 1
ATOM 1379 N N . ALA A 1 194 ? -27.704 13.449 48.584 1.00 93.62 194 ALA A N 1
ATOM 1380 C CA . ALA A 1 194 ? -27.939 12.731 49.838 1.00 93.62 194 ALA A CA 1
ATOM 1381 C C . ALA A 1 194 ? -27.706 13.606 51.087 1.00 93.62 194 ALA A C 1
ATOM 1383 O O . ALA A 1 194 ? -28.433 13.483 52.069 1.00 93.62 194 ALA A O 1
ATOM 1384 N N . TYR A 1 195 ? -26.741 14.533 51.051 1.00 93.06 195 TYR A N 1
ATOM 1385 C CA . TYR A 1 195 ? -26.530 15.495 52.144 1.00 93.06 195 TYR A CA 1
ATOM 1386 C C . TYR A 1 195 ? -27.577 16.613 52.191 1.00 93.06 195 TYR A C 1
ATOM 1388 O O . TYR A 1 195 ? -27.800 17.198 53.250 1.00 93.06 195 TYR A O 1
ATOM 1396 N N . ARG A 1 196 ? -28.206 16.944 51.056 1.00 91.88 196 ARG A N 1
ATOM 1397 C CA . ARG A 1 196 ? -29.208 18.017 50.989 1.00 91.88 196 ARG A CA 1
ATOM 1398 C C . ARG A 1 196 ? -30.603 17.591 51.405 1.00 91.88 196 ARG A C 1
ATOM 1400 O O . ARG A 1 196 ? -31.392 18.485 51.682 1.00 91.88 196 ARG A O 1
ATOM 1407 N N . THR A 1 197 ? -30.937 16.302 51.428 1.00 89.88 197 THR A N 1
ATOM 1408 C CA . THR A 1 197 ? -32.244 15.841 51.914 1.00 89.88 197 THR A CA 1
ATOM 1409 C C . THR A 1 197 ? -32.323 16.038 53.430 1.00 89.88 197 THR A C 1
ATOM 1411 O O . THR A 1 197 ? -31.666 15.298 54.163 1.00 89.88 197 THR A O 1
ATOM 1414 N N . PRO A 1 198 ? -33.075 17.040 53.930 1.00 80.69 198 PRO A N 1
ATOM 1415 C CA . PRO A 1 198 ? -33.147 17.293 55.357 1.00 80.69 198 PRO A CA 1
ATOM 1416 C C . PRO A 1 198 ? -33.974 16.192 56.032 1.00 80.69 198 PRO A C 1
ATOM 1418 O O . PRO A 1 198 ? -34.989 15.748 55.495 1.00 80.69 198 PRO A O 1
ATOM 1421 N N . LEU A 1 199 ? -33.547 15.778 57.227 1.00 74.44 199 LEU A N 1
ATOM 1422 C CA . LEU A 1 199 ? -34.199 14.814 58.129 1.00 74.44 199 LEU A CA 1
ATOM 1423 C C . LEU A 1 199 ? -35.555 15.324 58.685 1.00 74.44 199 LEU A C 1
ATOM 1425 O O . LEU A 1 199 ? -35.848 15.181 59.865 1.00 74.44 199 LEU A O 1
ATOM 1429 N N . HIS A 1 200 ? -36.404 15.944 57.862 1.00 65.31 200 HIS A N 1
ATOM 1430 C CA . HIS A 1 200 ? -37.699 16.510 58.268 1.00 65.31 200 HIS A CA 1
ATOM 1431 C C . HIS A 1 200 ? -38.858 15.512 58.146 1.00 65.31 200 HIS A C 1
ATOM 1433 O O . HIS A 1 200 ? -39.930 15.845 57.648 1.00 65.31 200 HIS A O 1
ATOM 1439 N N . ALA A 1 201 ? -38.647 14.281 58.600 1.00 67.62 201 ALA A N 1
ATOM 1440 C CA . ALA A 1 201 ? -39.711 13.289 58.683 1.00 67.62 201 ALA A CA 1
ATOM 1441 C C . ALA A 1 201 ? -39.589 12.457 59.961 1.00 67.62 201 ALA A C 1
ATOM 1443 O O . ALA A 1 201 ? -39.504 11.236 59.877 1.00 67.62 201 ALA A O 1
ATOM 1444 N N . GLN A 1 202 ? -39.553 13.121 61.121 1.00 66.12 202 GLN A N 1
ATOM 1445 C CA . GLN A 1 202 ? -39.965 12.561 62.413 1.00 66.12 202 GLN A CA 1
ATOM 1446 C C . GLN A 1 202 ? -40.605 13.654 63.263 1.00 66.12 202 GLN A C 1
ATOM 1448 O O . GLN A 1 202 ? -40.052 14.777 63.272 1.00 66.12 202 GLN A O 1
#

Radius of gyration: 32.57 Å; Cα contacts (8 Å, |Δi|>4): 103; chains: 1; bounding box: 88×44×102 Å

Sequence (202 aa):
MDTLTTTSENCAVHPDRPSAGDCAECGQPACLGCQMTVAGKTVCQSCVAAIRARVAGEMNASTVTGEPPPAPVLLQSQMSAPTLIPLTSTALGIGNVLGGLGLGFLAGIVSTAAWMAFFNQWNFNIAFFAIGVGWLIGVGVVKGSGGHGGNVMALLSAIMAFLFCAAGLLLTLSTDLWGIVFSLLSLFWGVQQAYRTPLHAQ